Protein AF-0000000075735115 (afdb_homodimer)

Organism: Rhodopseudomonas palustris (strain ATCC BAA-98 / CGA009) (NCBI:txid258594)

Structure (mmCIF, N/CA/C/O backbone):
data_AF-0000000075735115-model_v1
#
loop_
_entity.id
_entity.type
_entity.pdbx_description
1 polymer 'Helix-turn-helix transcriptional regulator'
#
loop_
_atom_site.group_PDB
_atom_site.id
_atom_site.type_symbol
_atom_site.label_atom_id
_atom_site.label_alt_id
_atom_site.label_comp_id
_atom_site.label_asym_id
_atom_site.label_entity_id
_atom_site.label_seq_id
_atom_site.pdbx_PDB_ins_code
_atom_site.Cartn_x
_atom_site.Cartn_y
_atom_site.Cartn_z
_atom_site.occupancy
_atom_site.B_iso_or_equiv
_atom_site.auth_seq_id
_atom_site.auth_comp_id
_atom_site.auth_asym_id
_atom_site.auth_atom_id
_atom_site.pdbx_PDB_model_num
ATOM 1 N N . MET A 1 1 ? -5.562 -13.352 13.32 1 64.12 1 MET A N 1
ATOM 2 C CA . MET A 1 1 ? -5.227 -12.805 12.008 1 64.12 1 MET A CA 1
ATOM 3 C C . MET A 1 1 ? -6.223 -13.273 10.953 1 64.12 1 MET A C 1
ATOM 5 O O . MET A 1 1 ? -6.621 -14.438 10.945 1 64.12 1 MET A O 1
ATOM 9 N N . SER A 1 2 ? -7.02 -12.398 10.273 1 85.38 2 SER A N 1
ATOM 10 C CA . SER A 1 2 ? -8.086 -12.828 9.383 1 85.38 2 SER A CA 1
ATOM 11 C C . SER A 1 2 ? -7.531 -13.539 8.156 1 85.38 2 SER A C 1
ATOM 13 O O . SER A 1 2 ? -6.418 -13.25 7.711 1 85.38 2 SER A O 1
ATOM 15 N N . SER A 1 3 ? -8.055 -14.703 7.848 1 94.69 3 SER A N 1
ATOM 16 C CA . SER A 1 3 ? -7.688 -15.461 6.656 1 94.69 3 SER A CA 1
ATOM 17 C C . SER A 1 3 ? -7.973 -14.664 5.387 1 94.69 3 SER A C 1
ATOM 19 O O . SER A 1 3 ? -8.656 -13.633 5.43 1 94.69 3 SER A O 1
ATOM 21 N N . ARG A 1 4 ? -7.371 -15.109 4.324 1 96.06 4 ARG A N 1
ATOM 22 C CA . ARG A 1 4 ? -7.59 -14.469 3.033 1 96.06 4 ARG A CA 1
ATOM 23 C C . ARG A 1 4 ? -9.07 -14.469 2.662 1 96.06 4 ARG A C 1
ATOM 25 O O . ARG A 1 4 ? -9.602 -13.461 2.201 1 96.06 4 ARG A O 1
ATOM 32 N N . GLY A 1 5 ? -9.656 -15.68 2.836 1 97.25 5 GLY A N 1
ATOM 33 C CA . GLY A 1 5 ? -11.078 -15.789 2.562 1 97.25 5 GLY A CA 1
ATOM 34 C C . GLY A 1 5 ? -11.922 -14.836 3.385 1 97.25 5 GLY A C 1
ATOM 35 O O . GLY A 1 5 ? -12.859 -14.219 2.869 1 97.25 5 GLY A O 1
ATOM 36 N N . ALA A 1 6 ? -11.609 -14.727 4.633 1 96.5 6 ALA A N 1
ATOM 37 C CA . ALA A 1 6 ? -12.328 -13.812 5.516 1 96.5 6 ALA A CA 1
ATOM 38 C C . ALA A 1 6 ? -12.164 -12.367 5.051 1 96.5 6 ALA A C 1
ATOM 40 O O . ALA A 1 6 ? -13.117 -11.586 5.102 1 96.5 6 ALA A O 1
ATOM 41 N N . ARG A 1 7 ? -10.969 -12.023 4.602 1 97.31 7 ARG A N 1
ATOM 42 C CA . A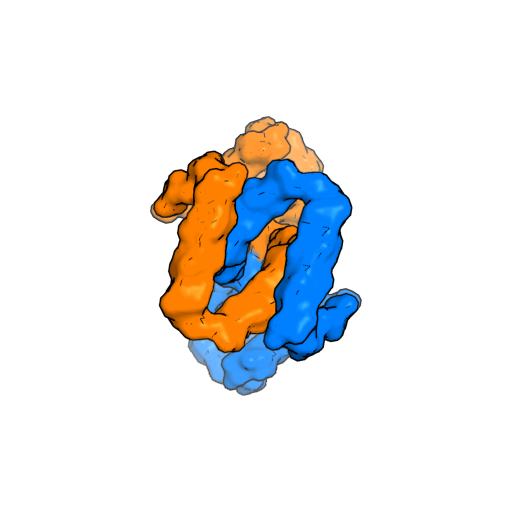RG A 1 7 ? -10.719 -10.672 4.121 1 97.31 7 ARG A CA 1
ATOM 43 C C . ARG A 1 7 ? -11.484 -10.391 2.834 1 97.31 7 ARG A C 1
ATOM 45 O O . ARG A 1 7 ? -11.922 -9.266 2.596 1 97.31 7 ARG A O 1
ATOM 52 N N . MET A 1 8 ? -11.633 -11.43 2.014 1 96.94 8 MET A N 1
ATOM 53 C CA . MET A 1 8 ? -12.43 -11.289 0.802 1 96.94 8 MET A CA 1
ATOM 54 C C . MET A 1 8 ? -13.875 -10.93 1.141 1 96.94 8 MET A C 1
ATOM 56 O O . MET A 1 8 ? -14.445 -10.016 0.543 1 96.94 8 MET A O 1
ATOM 60 N N . VAL A 1 9 ? -14.375 -11.688 2.1 1 95.94 9 VAL A N 1
ATOM 61 C CA . VAL A 1 9 ? -15.758 -11.461 2.514 1 95.94 9 VAL A CA 1
ATOM 62 C C . VAL A 1 9 ? -15.906 -10.055 3.094 1 95.94 9 VAL A C 1
ATOM 64 O O . VAL A 1 9 ? -16.875 -9.352 2.791 1 95.94 9 VAL A O 1
ATOM 67 N N . GLU A 1 10 ? -14.977 -9.688 3.875 1 96.38 10 GLU A N 1
ATOM 68 C CA . GLU A 1 10 ? -14.961 -8.344 4.445 1 96.38 10 GLU A CA 1
ATOM 69 C C . GLU A 1 10 ? -14.945 -7.281 3.348 1 96.38 10 GLU A C 1
ATOM 71 O O . GLU A 1 10 ? -15.703 -6.312 3.404 1 96.38 10 GLU A O 1
ATOM 76 N N . ALA A 1 11 ? -14.094 -7.414 2.395 1 96.62 11 ALA A N 1
ATOM 77 C CA . ALA A 1 11 ? -13.977 -6.477 1.28 1 96.62 11 ALA A CA 1
ATOM 78 C C . ALA A 1 11 ? -15.289 -6.383 0.505 1 96.62 11 ALA A C 1
ATOM 80 O O . ALA A 1 11 ? -15.727 -5.289 0.139 1 96.62 11 ALA A O 1
ATOM 81 N N . MET A 1 12 ? -15.867 -7.566 0.252 1 96.69 12 MET A N 1
ATOM 82 C CA . MET A 1 12 ? -17.141 -7.605 -0.471 1 96.69 12 MET A CA 1
ATOM 83 C C . MET A 1 12 ? -18.203 -6.805 0.263 1 96.69 12 MET A C 1
ATOM 85 O O . MET A 1 12 ? -18.953 -6.039 -0.355 1 96.69 12 MET A O 1
ATOM 89 N N . GLN A 1 13 ? -18.234 -6.973 1.533 1 95.75 13 GLN A N 1
ATOM 90 C CA . GLN A 1 13 ? -19.203 -6.262 2.359 1 95.75 13 GLN A CA 1
ATOM 91 C C . GLN A 1 13 ? -18.938 -4.758 2.328 1 95.75 13 GLN A C 1
ATOM 93 O O . GLN A 1 13 ? -19.875 -3.969 2.146 1 95.75 13 GLN A O 1
ATOM 98 N N . LEU A 1 14 ? -17.75 -4.379 2.459 1 94.38 14 LEU A N 1
ATOM 99 C CA . LEU A 1 14 ? -17.359 -2.973 2.529 1 94.38 14 LEU A CA 1
ATOM 100 C C . LEU A 1 14 ? -17.625 -2.27 1.203 1 94.38 14 LEU A C 1
ATOM 102 O O . LEU A 1 14 ? -17.969 -1.087 1.183 1 94.38 14 LEU A O 1
ATOM 106 N N . ARG A 1 15 ? -17.484 -2.971 0.128 1 94.12 15 ARG A N 1
ATOM 107 C CA . ARG A 1 15 ? -17.594 -2.369 -1.195 1 94.12 15 ARG A CA 1
ATOM 108 C C . ARG A 1 15 ? -19 -2.572 -1.763 1 94.12 15 ARG A C 1
ATOM 110 O O . ARG A 1 15 ? -19.266 -2.23 -2.918 1 94.12 15 ARG A O 1
ATOM 117 N N . GLY A 1 16 ? -19.844 -3.236 -1.054 1 93.25 16 GLY A N 1
ATOM 118 C CA . GLY A 1 16 ? -21.25 -3.375 -1.428 1 93.25 16 GLY A CA 1
ATOM 119 C C . GLY A 1 16 ? -21.484 -4.48 -2.438 1 93.25 16 GLY A C 1
ATOM 120 O O . GLY A 1 16 ? -22.5 -4.469 -3.15 1 93.25 16 GLY A O 1
ATOM 121 N N . MET A 1 17 ? -20.656 -5.297 -2.695 1 93.38 17 MET A N 1
ATOM 122 C CA . MET A 1 17 ? -20.797 -6.473 -3.551 1 93.38 17 MET A CA 1
ATOM 123 C C . MET A 1 17 ? -20.953 -7.738 -2.715 1 93.38 17 MET A C 1
ATOM 125 O O . MET A 1 17 ? -20.094 -8.617 -2.75 1 93.38 17 MET A O 1
ATOM 129 N N . THR A 1 18 ? -22.078 -7.855 -2.125 1 91.75 18 THR A N 1
ATOM 130 C CA . THR A 1 18 ? -22.25 -8.891 -1.114 1 91.75 18 THR A CA 1
ATOM 131 C C . THR A 1 18 ? -22.672 -10.211 -1.761 1 91.75 18 THR A C 1
ATOM 133 O O . THR A 1 18 ? -22.438 -11.281 -1.199 1 91.75 18 THR A O 1
ATOM 136 N N . LYS A 1 19 ? -23.219 -10.094 -3.01 1 95.06 19 LYS A N 1
ATOM 137 C CA . LYS A 1 19 ? -23.688 -11.305 -3.674 1 95.06 19 LYS A CA 1
ATOM 138 C C . LYS A 1 19 ? -22.547 -11.992 -4.43 1 95.06 19 LYS A C 1
ATOM 140 O O . LYS A 1 19 ? -21.859 -11.352 -5.234 1 95.06 19 LYS A O 1
ATOM 145 N N . GLN A 1 20 ? -22.453 -13.234 -4.184 1 95.31 20 GLN A N 1
ATOM 146 C CA . GLN A 1 20 ? -21.391 -14.016 -4.809 1 95.31 20 GLN A CA 1
ATOM 147 C C . GLN A 1 20 ? -21.531 -14.008 -6.328 1 95.31 20 GLN A C 1
ATOM 149 O O . GLN A 1 20 ? -20.531 -13.945 -7.043 1 95.31 20 GLN A O 1
ATOM 154 N N . HIS A 1 21 ? -22.734 -14.211 -6.723 1 95.94 21 HIS A N 1
ATOM 155 C CA . HIS A 1 21 ? -22.969 -14.266 -8.164 1 95.94 21 HIS A CA 1
ATOM 156 C C . HIS A 1 21 ? -22.547 -12.969 -8.844 1 95.94 21 HIS A C 1
ATOM 158 O O . HIS A 1 21 ? -22.062 -12.984 -9.977 1 95.94 21 HIS A O 1
ATOM 164 N N . ALA A 1 22 ? -22.734 -11.867 -8.188 1 96.5 22 ALA A N 1
ATOM 165 C CA . ALA A 1 22 ? -22.312 -10.578 -8.727 1 96.5 22 ALA A CA 1
ATOM 166 C C . ALA A 1 22 ? -20.797 -10.516 -8.898 1 96.5 22 ALA A C 1
ATOM 168 O O . ALA A 1 22 ? -20.297 -10.07 -9.93 1 96.5 22 ALA A O 1
ATOM 169 N N . LEU A 1 23 ? -20.109 -10.969 -7.879 1 97.19 23 LEU A N 1
ATOM 170 C CA . LEU A 1 23 ? -18.656 -11 -7.945 1 97.19 23 LEU A CA 1
ATOM 171 C C . LEU A 1 23 ? -18.188 -11.961 -9.023 1 97.19 23 LEU A C 1
ATOM 173 O O . LEU A 1 23 ? -17.266 -11.648 -9.781 1 97.19 23 LEU A O 1
ATOM 177 N N . ALA A 1 24 ? -18.75 -13.086 -9.086 1 98 24 ALA A N 1
ATOM 178 C CA . ALA A 1 24 ? -18.406 -14.086 -10.094 1 98 24 ALA A CA 1
ATOM 179 C C . ALA A 1 24 ? -18.547 -13.516 -11.5 1 98 24 ALA A C 1
ATOM 181 O O . ALA A 1 24 ? -17.672 -13.703 -12.344 1 98 24 ALA A O 1
ATOM 182 N N . PHE A 1 25 ? -19.609 -12.891 -11.68 1 97.38 25 PHE A N 1
ATOM 183 C CA . PHE A 1 25 ? -19.875 -12.266 -12.969 1 97.38 25 PHE A CA 1
ATOM 184 C C . PHE A 1 25 ? -18.797 -11.219 -13.289 1 97.38 25 PHE A C 1
ATOM 186 O O . PHE A 1 25 ? -18.25 -11.219 -14.391 1 97.38 25 PHE A O 1
ATOM 193 N N . ALA A 1 26 ? -18.516 -10.367 -12.367 1 96.5 26 ALA A N 1
ATOM 194 C CA . ALA A 1 26 ? -17.516 -9.312 -12.547 1 96.5 26 ALA A CA 1
ATOM 195 C C . ALA A 1 26 ? -16.141 -9.914 -12.836 1 96.5 26 ALA A C 1
ATOM 197 O O . ALA A 1 26 ? -15.367 -9.344 -13.609 1 96.5 26 ALA A O 1
ATOM 198 N N . MET A 1 27 ? -15.867 -11.023 -12.242 1 96.69 27 MET A N 1
ATOM 199 C CA . MET A 1 27 ? -14.578 -11.703 -12.359 1 96.69 27 MET A CA 1
ATOM 200 C C . MET A 1 27 ? -14.523 -12.555 -13.625 1 96.69 27 MET A C 1
ATOM 202 O O . MET A 1 27 ? -13.453 -12.977 -14.047 1 96.69 27 MET A O 1
ATOM 206 N N . GLY A 1 28 ? -15.648 -12.867 -14.188 1 97.88 28 GLY A N 1
ATOM 207 C CA . GLY A 1 28 ? -15.703 -13.766 -15.336 1 97.88 28 GLY A CA 1
ATOM 208 C C . GLY A 1 28 ? -15.422 -15.211 -14.977 1 97.88 28 GLY A C 1
ATOM 209 O O . GLY A 1 28 ? -14.742 -15.922 -15.719 1 97.88 28 GLY A O 1
ATOM 210 N N . VAL A 1 29 ? -15.797 -15.617 -13.836 1 97.62 29 VAL A N 1
ATOM 211 C CA . VAL A 1 29 ? -15.57 -16.984 -13.375 1 97.62 29 VAL A CA 1
ATOM 212 C C . VAL A 1 29 ? -16.875 -17.578 -12.867 1 97.62 29 VAL A C 1
ATOM 214 O O . VAL A 1 29 ? -17.891 -16.891 -12.773 1 97.62 29 VAL A O 1
ATOM 217 N N . ASN A 1 30 ? -16.828 -18.891 -12.547 1 97.19 30 ASN A N 1
ATOM 218 C CA . ASN A 1 30 ? -17.969 -19.562 -11.938 1 97.19 30 ASN A CA 1
ATOM 219 C C . ASN A 1 30 ? -18.078 -19.266 -10.445 1 97.19 30 ASN A C 1
ATOM 221 O O . ASN A 1 30 ? -17.062 -19.078 -9.773 1 97.19 30 ASN A O 1
ATOM 225 N N . GLU A 1 31 ? -19.344 -19.281 -9.969 1 96.88 31 GLU A N 1
ATOM 226 C CA . GLU A 1 31 ? -19.578 -19.031 -8.547 1 96.88 31 GLU A CA 1
ATOM 227 C C . GLU A 1 31 ? -18.797 -20.016 -7.68 1 96.88 31 GLU A C 1
ATOM 229 O O . GLU A 1 31 ? -18.359 -19.672 -6.578 1 96.88 31 GLU A O 1
ATOM 234 N N . SER A 1 32 ? -18.609 -21.125 -8.164 1 97.38 32 SER A N 1
ATOM 235 C CA . SER A 1 32 ? -17.859 -22.141 -7.418 1 97.38 32 SER A CA 1
ATOM 236 C C . SER A 1 32 ? -16.422 -21.688 -7.168 1 97.38 32 SER A C 1
ATOM 238 O O . SER A 1 32 ? -15.828 -22.047 -6.152 1 97.38 32 SER A O 1
ATOM 240 N N . THR A 1 33 ? -15.875 -20.984 -8.125 1 97.56 33 THR A N 1
ATOM 241 C CA . THR A 1 33 ? -14.531 -20.438 -7.988 1 97.56 33 THR A CA 1
ATOM 242 C C . THR A 1 33 ? -14.477 -19.438 -6.844 1 97.56 33 THR A C 1
ATOM 244 O O . THR A 1 33 ? -13.547 -19.453 -6.031 1 97.56 33 THR A O 1
ATOM 247 N N . VAL A 1 34 ? -15.5 -18.609 -6.777 1 97.31 34 VAL A N 1
ATOM 248 C CA . VAL A 1 34 ? -15.594 -17.609 -5.719 1 97.31 34 VAL A CA 1
ATOM 249 C C . VAL A 1 34 ? -15.734 -18.312 -4.367 1 97.31 34 VAL A C 1
ATOM 251 O O . VAL A 1 34 ? -15.117 -17.891 -3.385 1 97.31 34 VAL A O 1
ATOM 254 N N . THR A 1 35 ? -16.562 -19.297 -4.344 1 97.38 35 THR A N 1
ATOM 255 C CA . THR A 1 35 ? -16.734 -20.078 -3.125 1 97.38 35 THR A CA 1
ATOM 256 C C . THR A 1 35 ? -15.398 -20.656 -2.656 1 97.38 35 THR A C 1
ATOM 258 O O . THR A 1 35 ? -15.086 -20.625 -1.464 1 97.38 35 THR A O 1
ATOM 261 N N . ARG A 1 36 ? -14.625 -21.156 -3.59 1 97.5 36 ARG A N 1
ATOM 262 C CA . ARG A 1 36 ? -13.312 -21.703 -3.281 1 97.5 36 ARG A CA 1
ATOM 263 C C . ARG A 1 36 ? -12.398 -20.641 -2.666 1 97.5 36 ARG A C 1
ATOM 265 O O . ARG A 1 36 ? -11.695 -20.922 -1.688 1 97.5 36 ARG A O 1
ATOM 272 N N . TRP A 1 37 ? -12.422 -19.516 -3.215 1 97.19 37 TRP A N 1
ATOM 273 C CA . TRP A 1 37 ? -11.586 -18.438 -2.711 1 97.19 37 TRP A CA 1
ATOM 274 C C . TRP A 1 37 ? -12.016 -18.031 -1.303 1 97.19 37 TRP A C 1
ATOM 276 O O . TRP A 1 37 ? -11.172 -17.812 -0.432 1 97.19 37 TRP A O 1
ATOM 286 N N . LYS A 1 38 ? -13.305 -17.984 -1.084 1 96.31 38 LYS A N 1
ATOM 287 C CA . LYS A 1 38 ? -13.844 -17.625 0.225 1 96.31 38 LYS A CA 1
ATOM 288 C C . LYS A 1 38 ? -13.438 -18.641 1.288 1 96.31 38 LYS A C 1
ATOM 290 O O . LYS A 1 38 ? 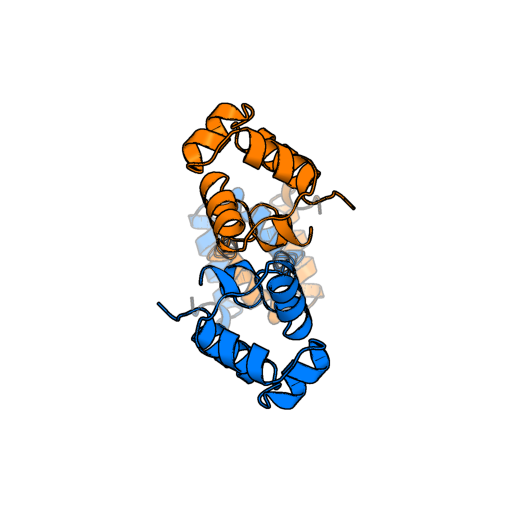-13.281 -18.297 2.461 1 96.31 38 LYS A O 1
ATOM 295 N N . ASN A 1 39 ? -13.211 -19.828 0.802 1 96.62 39 ASN A N 1
ATOM 296 C CA . ASN A 1 39 ? -12.812 -20.906 1.702 1 96.62 39 ASN A CA 1
ATOM 297 C C . ASN A 1 39 ? -11.297 -21.109 1.699 1 96.62 39 ASN A C 1
ATOM 299 O O . ASN A 1 39 ? -10.82 -22.219 1.937 1 96.62 39 ASN A O 1
ATOM 303 N N . ASN A 1 40 ? -10.602 -20.188 1.333 1 96.56 40 ASN A N 1
ATOM 304 C CA . ASN A 1 40 ? -9.141 -20.141 1.381 1 96.56 40 ASN A CA 1
ATOM 305 C C . ASN A 1 40 ? -8.516 -21.094 0.369 1 96.56 40 ASN A C 1
ATOM 307 O O . ASN A 1 40 ? -7.375 -21.531 0.542 1 96.56 40 ASN A O 1
ATOM 311 N N . GLY A 1 41 ? -9.242 -21.406 -0.642 1 96.12 41 GLY A N 1
ATOM 312 C CA . GLY A 1 41 ? -8.672 -22.172 -1.737 1 96.12 41 GLY A CA 1
ATOM 313 C C . GLY A 1 41 ? -7.637 -21.406 -2.535 1 96.12 41 GLY A C 1
ATOM 314 O O . GLY A 1 41 ? -7.492 -20.188 -2.355 1 96.12 41 GLY A O 1
ATOM 315 N N . PRO A 1 42 ? -6.945 -22.156 -3.348 1 95.69 42 PRO A N 1
ATOM 316 C CA . PRO A 1 42 ? -5.891 -21.516 -4.137 1 95.69 42 PRO A CA 1
ATOM 317 C C . PRO A 1 42 ? -6.426 -20.453 -5.09 1 95.69 42 PRO A C 1
ATOM 319 O O . PRO A 1 42 ? -7.512 -20.609 -5.656 1 95.69 42 PRO A O 1
ATOM 322 N N . ILE A 1 43 ? -5.742 -19.391 -5.23 1 96.88 43 ILE A N 1
ATOM 323 C CA . ILE A 1 43 ? -6.051 -18.328 -6.176 1 96.88 43 ILE A CA 1
ATOM 324 C C . ILE A 1 43 ? -4.805 -17.969 -6.984 1 96.88 43 ILE A C 1
ATOM 326 O O . ILE A 1 43 ? -3.695 -17.953 -6.449 1 96.88 43 ILE A O 1
ATOM 330 N N . SER A 1 44 ? -4.984 -17.75 -8.234 1 96.81 44 SER A N 1
ATOM 331 C CA . SER A 1 44 ? -3.871 -17.359 -9.086 1 96.81 44 SER A CA 1
ATOM 332 C C . SER A 1 44 ? -3.555 -15.867 -8.914 1 96.81 44 SER A C 1
ATOM 334 O O . SER A 1 44 ? -4.391 -15.102 -8.438 1 96.81 44 SER A O 1
ATOM 336 N N . VAL A 1 45 ? -2.352 -15.484 -9.352 1 97.38 45 VAL A N 1
ATOM 337 C CA . VAL A 1 45 ? -1.938 -14.086 -9.289 1 97.38 45 VAL A CA 1
ATOM 338 C C . VAL A 1 45 ? -2.879 -13.234 -10.141 1 97.38 45 VAL A C 1
ATOM 340 O O . VAL A 1 45 ? -3.338 -12.18 -9.703 1 97.38 45 VAL A O 1
ATOM 343 N N . ASP A 1 46 ? -3.211 -13.719 -11.266 1 96.69 46 ASP A N 1
ATOM 344 C CA . ASP A 1 46 ? -4.09 -12.977 -12.164 1 96.69 46 ASP A CA 1
ATOM 345 C C . ASP A 1 46 ? -5.457 -12.742 -11.523 1 96.69 46 ASP A C 1
ATOM 347 O O . ASP A 1 46 ? -5.992 -11.633 -11.594 1 96.69 46 ASP A O 1
ATOM 351 N N . HIS A 1 47 ? -5.973 -13.742 -10.969 1 97.62 47 HIS A N 1
ATOM 352 C CA . HIS A 1 47 ? -7.281 -13.625 -10.336 1 97.62 47 HIS A CA 1
ATOM 353 C C . HIS A 1 47 ? -7.223 -12.711 -9.117 1 97.62 47 HIS A C 1
ATOM 355 O O . HIS A 1 47 ? -8.156 -11.945 -8.859 1 97.62 47 HIS A O 1
ATOM 361 N N . ALA A 1 48 ? -6.129 -12.836 -8.375 1 97.94 48 ALA A N 1
ATOM 362 C CA . ALA A 1 48 ? -5.977 -11.969 -7.207 1 97.94 48 ALA A CA 1
ATOM 363 C C . ALA A 1 48 ? -5.934 -10.5 -7.613 1 97.94 48 ALA A C 1
ATOM 365 O O . ALA A 1 48 ? -6.602 -9.664 -7.004 1 97.94 48 ALA A O 1
ATOM 366 N N . VAL A 1 49 ? -5.184 -10.219 -8.594 1 97.38 49 VAL A N 1
ATOM 367 C CA . VAL A 1 49 ? -5.047 -8.859 -9.094 1 97.38 49 VAL A CA 1
ATOM 368 C C . VAL A 1 49 ? -6.398 -8.352 -9.586 1 97.38 49 VAL A C 1
ATOM 370 O O . VAL A 1 49 ? -6.797 -7.227 -9.273 1 97.38 49 VAL A O 1
ATOM 373 N N . LEU A 1 50 ? -7.059 -9.156 -10.336 1 97.5 50 LEU A N 1
ATOM 374 C CA . LEU A 1 50 ? -8.367 -8.789 -10.867 1 97.5 50 LEU A CA 1
ATOM 375 C C . LEU A 1 50 ? -9.367 -8.562 -9.734 1 97.5 50 LEU A C 1
ATOM 377 O O . LEU A 1 50 ? -10.133 -7.598 -9.758 1 97.5 50 LEU A O 1
ATOM 381 N N . LEU A 1 51 ? -9.367 -9.516 -8.836 1 97.56 51 LEU A N 1
ATOM 382 C CA . LEU A 1 51 ? -10.258 -9.406 -7.684 1 97.56 51 LEU A CA 1
ATOM 383 C C . LEU A 1 51 ? -10.039 -8.086 -6.949 1 97.56 51 LEU A C 1
ATOM 385 O O . LEU A 1 51 ? -11 -7.387 -6.633 1 97.56 51 LEU A O 1
ATOM 389 N N . CYS A 1 52 ? -8.812 -7.762 -6.676 1 97.38 52 CYS A N 1
ATOM 390 C CA . CYS A 1 52 ? -8.477 -6.539 -5.953 1 97.38 52 CYS A CA 1
ATOM 391 C C . CYS A 1 52 ? -8.852 -5.305 -6.762 1 97.38 52 CYS A C 1
ATOM 393 O O . CYS A 1 52 ? -9.203 -4.27 -6.195 1 97.38 52 CYS A O 1
ATOM 395 N N . SER A 1 53 ? -8.781 -5.434 -8.016 1 96.69 53 SER A N 1
ATOM 396 C CA . SER A 1 53 ? -9.203 -4.344 -8.891 1 96.69 53 SER A CA 1
ATOM 397 C C . SER A 1 53 ? -10.719 -4.148 -8.836 1 96.69 53 SER A C 1
ATOM 399 O O . SER A 1 53 ? -11.203 -3.02 -8.727 1 96.69 53 SER A O 1
ATOM 401 N N . VAL A 1 54 ? -11.445 -5.242 -8.922 1 96.56 54 VAL A N 1
ATOM 402 C CA . VAL A 1 54 ? -12.906 -5.223 -8.938 1 96.56 54 VAL A CA 1
ATOM 403 C C . VAL A 1 54 ? -13.422 -4.676 -7.609 1 96.56 54 VAL A C 1
ATOM 405 O O . VAL A 1 54 ? -14.367 -3.881 -7.582 1 96.56 54 VAL A O 1
ATOM 408 N N . LEU A 1 55 ? -12.797 -5.113 -6.52 1 96.5 55 LEU A N 1
ATOM 409 C CA . LEU A 1 55 ? -13.25 -4.715 -5.191 1 96.5 55 LEU A CA 1
ATOM 410 C C . LEU A 1 55 ? -12.523 -3.453 -4.73 1 96.5 55 LEU A C 1
ATOM 412 O O . LEU A 1 55 ? -12.836 -2.91 -3.666 1 96.5 55 LEU A O 1
ATOM 416 N N . ASP A 1 56 ? -11.555 -2.982 -5.457 1 95.56 56 ASP A N 1
ATOM 417 C CA . ASP A 1 56 ? -10.75 -1.802 -5.141 1 95.56 56 ASP A CA 1
ATOM 418 C C . ASP A 1 56 ? -10.094 -1.935 -3.77 1 95.56 56 ASP A C 1
ATOM 420 O O . ASP A 1 56 ? -10.25 -1.062 -2.914 1 95.56 56 ASP A O 1
ATOM 424 N N . ILE A 1 57 ? -9.367 -2.918 -3.568 1 95.56 57 ILE A N 1
ATOM 425 C CA . ILE A 1 57 ? -8.648 -3.166 -2.32 1 95.56 57 ILE A CA 1
ATOM 426 C C . ILE A 1 57 ? -7.172 -3.418 -2.613 1 95.56 57 ILE A C 1
ATOM 428 O O . ILE A 1 57 ? -6.797 -3.695 -3.754 1 95.56 57 ILE A O 1
ATOM 432 N N . SER A 1 58 ? -6.414 -3.252 -1.58 1 95.62 58 SER A N 1
ATOM 433 C CA . SER A 1 58 ? -4.973 -3.438 -1.689 1 95.62 58 SER A CA 1
ATOM 434 C C . SER A 1 58 ? -4.605 -4.918 -1.715 1 95.62 58 SER A C 1
ATOM 436 O O . SER A 1 58 ? -5.156 -5.711 -0.951 1 95.62 58 SER A O 1
ATOM 438 N N . LEU A 1 59 ? -3.684 -5.297 -2.545 1 97.38 59 LEU A N 1
ATOM 439 C CA . LEU A 1 59 ? -3.182 -6.664 -2.619 1 97.38 59 LEU A CA 1
ATOM 440 C C . LEU A 1 59 ? -2.451 -7.043 -1.335 1 97.38 59 LEU A C 1
ATOM 442 O O . LEU A 1 59 ? -2.553 -8.18 -0.872 1 97.38 59 LEU A O 1
ATOM 446 N N . ASP A 1 60 ? -1.728 -6.105 -0.801 1 96.19 60 ASP A N 1
ATOM 447 C CA . ASP A 1 60 ? -1.01 -6.359 0.445 1 96.19 60 ASP A CA 1
ATOM 448 C C . ASP A 1 60 ? -1.972 -6.754 1.562 1 96.19 60 ASP A C 1
ATOM 450 O O . ASP A 1 60 ? -1.758 -7.758 2.248 1 96.19 60 ASP A O 1
ATOM 454 N N . TRP A 1 61 ? -2.979 -5.969 1.677 1 95.19 61 TRP A N 1
ATOM 455 C CA . TRP A 1 61 ? -3.98 -6.254 2.697 1 95.19 61 TRP A CA 1
ATOM 456 C C . TRP A 1 61 ? -4.676 -7.582 2.42 1 95.19 61 TRP A C 1
ATOM 458 O O . TRP A 1 61 ? -4.793 -8.43 3.311 1 95.19 61 TRP A O 1
ATOM 468 N N . PHE A 1 62 ? -5.035 -7.805 1.154 1 97.25 62 PHE A N 1
ATOM 469 C CA . PHE A 1 62 ? -5.828 -8.977 0.791 1 97.25 62 PHE A CA 1
ATOM 470 C C . PHE A 1 62 ? -5.02 -10.25 0.977 1 97.25 62 PHE A C 1
ATOM 472 O O . PHE A 1 62 ? -5.488 -11.203 1.611 1 97.25 62 PHE A O 1
ATOM 479 N N . LEU A 1 63 ? -3.762 -10.258 0.592 1 97.19 63 LEU A N 1
ATOM 480 C CA . LEU A 1 63 ? -2.996 -11.492 0.516 1 97.19 63 LEU A CA 1
ATOM 481 C C . LEU A 1 63 ? -2.217 -11.734 1.806 1 97.19 63 LEU A C 1
ATOM 483 O O . LEU A 1 63 ? -1.974 -12.883 2.186 1 97.19 63 LEU A O 1
ATOM 487 N N . THR A 1 64 ? -1.81 -10.664 2.422 1 94.62 64 THR A N 1
ATOM 488 C CA . THR A 1 64 ? -0.923 -10.844 3.564 1 94.62 64 THR A CA 1
ATOM 489 C C . THR A 1 64 ? -1.605 -10.398 4.855 1 94.62 64 THR A C 1
ATOM 491 O O . THR A 1 64 ? -1.16 -10.742 5.949 1 94.62 64 THR A O 1
ATOM 494 N N . GLY A 1 65 ? -2.629 -9.617 4.719 1 92.81 65 GLY A N 1
ATOM 495 C CA . GLY A 1 65 ? -3.283 -9.07 5.898 1 92.81 65 GLY A CA 1
ATOM 496 C C . GLY A 1 65 ? -2.582 -7.852 6.461 1 92.81 65 GLY A C 1
ATOM 497 O O . GLY A 1 65 ? -3.02 -7.281 7.461 1 92.81 65 GLY A O 1
ATOM 498 N N . ARG A 1 66 ? -1.588 -7.48 5.715 1 86.44 66 ARG A N 1
ATOM 499 C CA . ARG A 1 66 ? -0.831 -6.312 6.16 1 86.44 66 ARG A CA 1
ATOM 500 C C . ARG A 1 66 ? -1.247 -5.062 5.391 1 86.44 66 ARG A C 1
ATOM 502 O O . ARG A 1 66 ? -1.645 -5.148 4.227 1 86.44 66 ARG A O 1
ATOM 509 N N . GLY A 1 67 ? -1.139 -3.936 6.176 1 86.62 67 GLY A N 1
ATOM 510 C CA . GLY A 1 67 ? -1.485 -2.682 5.523 1 86.62 67 GLY A CA 1
ATOM 511 C C . GLY A 1 67 ? -2.967 -2.361 5.598 1 86.62 67 GLY A C 1
ATOM 512 O O . GLY A 1 67 ? -3.723 -3.047 6.289 1 86.62 67 GLY A O 1
ATOM 513 N N . ARG A 1 68 ? -3.309 -1.308 4.875 1 88.62 68 ARG A N 1
ATOM 514 C CA . ARG A 1 68 ? -4.695 -0.855 4.836 1 88.62 68 ARG A CA 1
ATOM 515 C C . ARG A 1 68 ? -5.43 -1.442 3.635 1 88.62 68 ARG A C 1
ATOM 517 O O . ARG A 1 68 ? -4.809 -1.768 2.621 1 88.62 68 ARG A O 1
ATOM 524 N N . ILE A 1 69 ? -6.711 -1.583 3.777 1 91.62 69 ILE A N 1
ATOM 525 C CA . ILE A 1 69 ? -7.555 -2.117 2.713 1 91.62 69 ILE A CA 1
ATOM 526 C C . ILE A 1 69 ? -7.426 -1.246 1.465 1 91.62 69 ILE A C 1
ATOM 528 O O . ILE A 1 69 ? -7.516 -1.744 0.341 1 91.62 69 ILE A O 1
ATOM 532 N N . ASP A 1 70 ? -7.199 0.046 1.682 1 89.62 70 ASP A N 1
ATOM 533 C CA . ASP A 1 70 ? -7.043 0.973 0.565 1 89.62 70 ASP A CA 1
ATOM 534 C C . ASP A 1 70 ? -5.574 1.323 0.341 1 89.62 70 ASP A C 1
ATOM 536 O O . ASP A 1 70 ? -5.258 2.4 -0.168 1 89.62 70 ASP A O 1
ATOM 540 N N . GLY A 1 71 ? -4.68 0.489 0.754 1 86.81 71 GLY A N 1
ATOM 541 C CA . GLY A 1 71 ? -3.25 0.749 0.711 1 86.81 71 GLY A CA 1
ATOM 542 C C . GLY A 1 71 ? -2.723 0.96 -0.696 1 86.81 71 GLY A C 1
ATOM 543 O O . GLY A 1 71 ? -1.645 1.526 -0.883 1 86.81 71 GLY A O 1
ATOM 544 N N . HIS A 1 72 ? -3.465 0.466 -1.6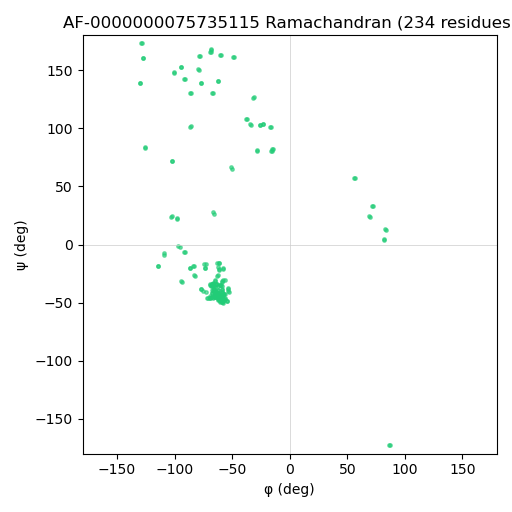3 1 86.75 72 HIS A N 1
ATOM 545 C CA . HIS A 1 72 ? -3.043 0.6 -3.02 1 86.75 72 HIS A CA 1
ATOM 546 C C . HIS A 1 72 ? -3.219 2.033 -3.514 1 86.75 72 HIS A C 1
ATOM 548 O O . HIS A 1 72 ? -2.664 2.408 -4.547 1 86.75 72 HIS A O 1
ATOM 554 N N . THR A 1 73 ? -4.074 2.752 -2.795 1 80.56 73 THR A N 1
ATOM 555 C CA . THR A 1 73 ? -4.324 4.141 -3.17 1 80.56 73 THR A CA 1
ATOM 556 C C . THR A 1 73 ? -3.283 5.062 -2.547 1 80.56 73 THR A C 1
ATOM 558 O O . THR A 1 73 ? -2.934 4.914 -1.374 1 80.56 73 THR A O 1
ATOM 561 N N . THR A 1 74 ? -2.348 5.461 -3.311 1 65.81 74 THR A N 1
ATOM 562 C CA . THR A 1 74 ? -1.37 6.426 -2.816 1 65.81 74 THR A CA 1
ATOM 563 C C . THR A 1 74 ? -2.064 7.621 -2.178 1 65.81 74 THR A C 1
ATOM 565 O O . THR A 1 74 ? -2.773 8.367 -2.855 1 65.81 74 THR A O 1
ATOM 568 N N . LEU A 1 75 ? -2.723 7.285 -1.111 1 58 75 LEU A N 1
ATOM 569 C CA . LEU A 1 75 ? -3.264 8.516 -0.54 1 58 75 LEU A CA 1
ATOM 570 C C . LEU A 1 75 ? -2.273 9.664 -0.683 1 58 75 LEU A C 1
ATOM 572 O O . LEU A 1 75 ? -1.08 9.5 -0.421 1 58 75 LEU A O 1
ATOM 576 N N . PRO A 1 76 ? -2.725 10.461 -1.58 1 51.34 76 PRO A N 1
ATOM 577 C CA . PRO A 1 76 ? -1.839 11.633 -1.534 1 51.34 76 PRO A CA 1
ATOM 578 C C . PRO A 1 76 ? -1.34 11.938 -0.124 1 51.34 76 PRO A C 1
ATOM 580 O O . PRO A 1 76 ? -2.037 11.664 0.855 1 51.34 76 PRO A O 1
ATOM 583 N N . ALA A 1 77 ? -0.092 11.555 0.072 1 48.97 77 ALA A N 1
ATOM 584 C CA . ALA A 1 77 ? 0.362 12.156 1.324 1 48.97 77 ALA A CA 1
ATOM 585 C C . ALA A 1 77 ? -0.575 13.273 1.766 1 48.97 77 ALA A C 1
ATOM 587 O O . ALA A 1 77 ? -0.925 14.148 0.969 1 48.97 77 ALA A O 1
ATOM 588 N N . ARG A 1 78 ? -1.729 12.844 2.453 1 48.38 78 ARG A N 1
ATOM 589 C CA . ARG A 1 78 ? -2.451 14.023 2.914 1 48.38 78 ARG A CA 1
ATOM 590 C C . ARG A 1 78 ? -1.57 15.266 2.84 1 48.38 78 ARG A C 1
ATOM 592 O O . ARG A 1 78 ? -0.526 15.336 3.494 1 48.38 78 ARG A O 1
ATOM 599 N N . ALA A 1 79 ? -1.459 15.797 1.703 1 47.41 79 ALA A N 1
ATOM 600 C CA . ALA A 1 79 ? -0.814 17.109 1.701 1 47.41 79 ALA A CA 1
ATOM 601 C C . ALA A 1 79 ? -1.04 17.828 3.025 1 47.41 79 ALA A C 1
ATOM 603 O O . ALA A 1 79 ? -2.168 17.891 3.521 1 47.41 79 ALA A O 1
ATOM 604 N N . GLU A 1 80 ? -0.302 17.547 4.062 1 50.53 80 GLU A N 1
ATOM 605 C CA . GLU A 1 80 ? -0.479 18.5 5.168 1 50.53 80 GLU A CA 1
ATOM 606 C C . GLU A 1 80 ? -1.165 19.781 4.695 1 50.53 80 GLU A C 1
ATOM 608 O O . GLU A 1 80 ? -0.829 20.312 3.641 1 50.53 80 GLU A O 1
ATOM 613 N N . PRO A 1 81 ? -2.418 19.938 4.926 1 52.09 81 PRO A N 1
ATOM 614 C CA . PRO A 1 81 ? -2.934 21.234 4.477 1 52.09 81 PRO A CA 1
ATOM 615 C C . PRO A 1 81 ? -1.842 22.297 4.371 1 52.09 81 PRO A C 1
ATOM 617 O O . PRO A 1 81 ? -0.96 22.359 5.23 1 52.09 81 PRO A O 1
ATOM 620 N N . ALA A 1 82 ? -1.431 22.578 3.225 1 60.94 82 ALA A N 1
ATOM 621 C CA . ALA A 1 82 ? -0.51 23.703 3.105 1 60.94 82 ALA A CA 1
ATOM 622 C C . ALA A 1 82 ? -0.703 24.688 4.25 1 60.94 82 ALA A C 1
ATOM 624 O O . ALA A 1 82 ? -1.835 25.047 4.59 1 60.94 82 ALA A O 1
ATOM 625 N N . ASP A 1 83 ? 0.128 24.688 5.203 1 76.25 83 ASP A N 1
ATOM 626 C CA . ASP A 1 83 ? 0.037 25.75 6.211 1 76.25 83 ASP A CA 1
ATOM 627 C C . ASP A 1 83 ? -0.482 27.047 5.602 1 76.25 83 ASP A C 1
ATOM 629 O O . ASP A 1 83 ? -0.167 27.375 4.453 1 76.25 83 ASP A O 1
ATOM 633 N N . SER A 1 84 ? -1.563 27.641 6.18 1 86 84 SER A N 1
ATOM 634 C CA . SER A 1 84 ? -1.888 29.016 5.781 1 86 84 SER A CA 1
ATOM 635 C C . SER A 1 84 ? -0.652 29.906 5.812 1 86 84 SER A C 1
ATOM 637 O O . SER A 1 84 ? 0.374 29.531 6.387 1 86 84 SER A O 1
ATOM 639 N N . ARG A 1 85 ? -0.748 30.922 5.18 1 89.81 85 ARG A N 1
ATOM 640 C CA . ARG A 1 85 ? 0.36 31.875 5.211 1 89.81 85 ARG A CA 1
ATOM 641 C C . ARG A 1 85 ? 0.74 32.219 6.641 1 89.81 85 ARG A C 1
ATOM 643 O O . ARG A 1 85 ? 1.924 32.344 6.965 1 89.81 85 ARG A O 1
ATOM 650 N N . LEU A 1 86 ? -0.323 32.375 7.41 1 91.19 86 LEU A N 1
ATOM 651 C CA . LEU A 1 86 ? -0.086 32.75 8.797 1 91.19 86 LEU A CA 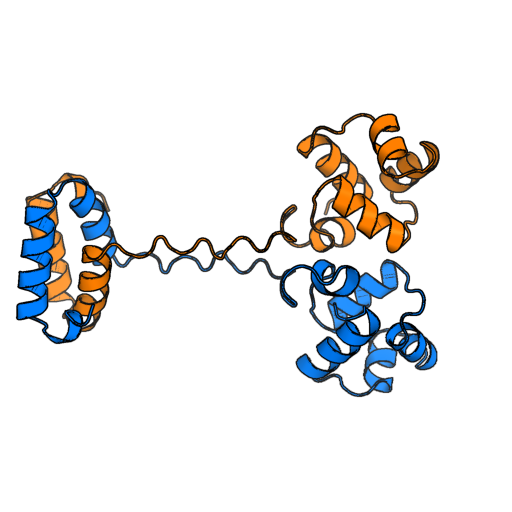1
ATOM 652 C C . LEU A 1 86 ? 0.615 31.641 9.562 1 91.19 86 LEU A C 1
ATOM 654 O O . LEU A 1 86 ? 1.615 31.891 10.242 1 91.19 86 LEU A O 1
ATOM 658 N N . VAL A 1 87 ? 0.2 30.484 9.445 1 90.12 87 VAL A N 1
ATOM 659 C CA . VAL A 1 87 ? 0.769 29.344 10.156 1 90.12 87 VAL A CA 1
ATOM 660 C C . VAL A 1 87 ? 2.188 29.078 9.656 1 90.12 87 VAL A C 1
ATOM 662 O O . VAL A 1 87 ? 3.086 28.781 10.453 1 90.12 87 VAL A O 1
ATOM 665 N N . SER A 1 88 ? 2.359 29.312 8.422 1 90.06 88 SER A N 1
ATOM 666 C CA . SER A 1 88 ? 3.695 29.156 7.855 1 90.06 88 SER A CA 1
ATOM 667 C C . SER A 1 88 ? 4.66 30.203 8.406 1 90.06 88 SER A C 1
ATOM 669 O O .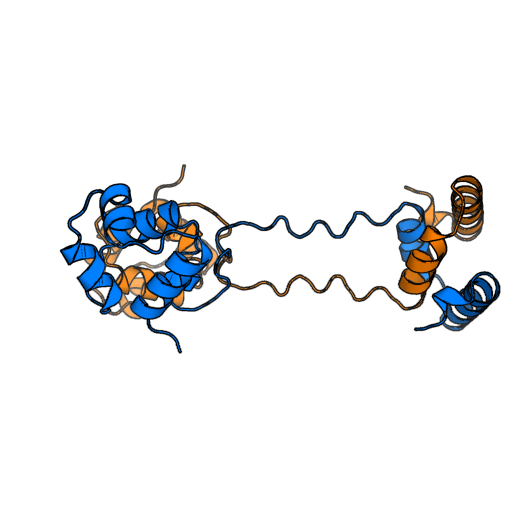 SER A 1 88 ? 5.805 29.875 8.734 1 90.06 88 SER A O 1
ATOM 671 N N . CYS A 1 89 ? 4.148 31.406 8.43 1 90.81 89 CYS A N 1
ATOM 672 C CA . CYS A 1 89 ? 4.934 32.5 8.977 1 90.81 89 CYS A CA 1
ATOM 673 C C . CYS A 1 89 ? 5.324 32.219 10.43 1 90.81 89 CYS A C 1
ATOM 675 O O . CYS A 1 89 ? 6.48 32.406 10.805 1 90.81 89 CYS A O 1
ATOM 677 N N . ILE A 1 90 ? 4.398 31.703 11.109 1 91.5 90 ILE A N 1
ATOM 678 C CA . ILE A 1 90 ? 4.633 31.438 12.523 1 91.5 90 ILE A CA 1
ATOM 679 C C . ILE A 1 90 ? 5.617 30.281 12.68 1 91.5 90 ILE A C 1
ATOM 681 O O . ILE A 1 90 ? 6.496 30.328 13.547 1 91.5 90 ILE A O 1
ATOM 685 N N . ARG A 1 91 ? 5.43 29.312 12 1 89.44 91 ARG A N 1
ATOM 686 C CA . ARG A 1 91 ? 6.312 28.156 12.047 1 89.44 91 ARG A CA 1
ATOM 687 C C . ARG A 1 91 ? 7.766 28.562 11.82 1 89.44 91 ARG A C 1
ATOM 689 O O . ARG A 1 91 ? 8.664 28.094 12.523 1 89.44 91 ARG A O 1
ATOM 696 N N . ARG A 1 92 ? 7.902 29.5 10.945 1 90.25 92 ARG A N 1
ATOM 697 C CA . ARG A 1 92 ? 9.242 29.969 10.633 1 90.25 92 ARG A CA 1
ATOM 698 C C . ARG A 1 92 ? 9.781 30.859 11.758 1 90.25 92 ARG A C 1
ATOM 700 O O . ARG A 1 92 ? 10.961 30.781 12.109 1 90.25 92 ARG A O 1
ATOM 707 N N . ALA A 1 93 ? 8.852 31.625 12.211 1 91.81 93 ALA A N 1
ATOM 708 C CA . ALA A 1 93 ? 9.242 32.562 13.266 1 91.81 93 ALA A CA 1
ATOM 709 C C . ALA A 1 93 ? 9.562 31.828 14.562 1 91.81 93 ALA A C 1
ATOM 711 O O . ALA A 1 93 ? 10.453 32.25 15.312 1 91.81 93 ALA A O 1
ATOM 712 N N . GLU A 1 94 ? 8.844 30.781 14.789 1 91.75 94 GLU A N 1
ATOM 713 C CA . GLU A 1 94 ? 8.984 30.047 16.047 1 91.75 94 GLU A CA 1
ATOM 714 C C . GLU A 1 94 ? 10.406 29.547 16.234 1 91.75 94 GLU A C 1
ATOM 716 O O . GLU A 1 94 ? 10.906 29.484 17.359 1 91.75 94 GLU A O 1
ATOM 721 N N . MET A 1 95 ? 10.961 29.156 15.234 1 87.25 95 MET A N 1
ATOM 722 C CA . MET A 1 95 ? 12.312 28.609 15.266 1 87.25 95 MET A CA 1
ATOM 723 C C . MET A 1 95 ? 13.312 29.656 15.766 1 87.25 95 MET A C 1
ATOM 725 O O . MET A 1 95 ? 14.383 29.312 16.266 1 87.25 95 MET A O 1
ATOM 729 N N . ARG A 1 96 ? 12.953 30.875 15.781 1 90.44 96 ARG A N 1
ATOM 730 C CA . ARG A 1 96 ? 13.836 31.984 16.141 1 90.44 96 ARG A CA 1
ATOM 731 C C . ARG A 1 96 ? 13.445 32.562 17.484 1 90.44 96 ARG A C 1
ATOM 733 O O . ARG A 1 96 ? 14.141 33.438 18 1 90.44 96 ARG A O 1
ATOM 740 N N . MET A 1 97 ? 12.367 32.094 17.906 1 89.06 97 MET A N 1
ATOM 741 C CA . MET A 1 97 ? 11.844 32.625 19.156 1 89.06 97 MET A CA 1
ATOM 742 C C . MET A 1 97 ? 12.344 31.797 20.344 1 89.06 97 MET A C 1
ATOM 744 O O . MET A 1 97 ? 12.531 30.578 20.219 1 89.06 97 MET A O 1
ATOM 748 N N . SER A 1 98 ? 12.625 32.438 21.406 1 90.31 98 SER A N 1
ATOM 749 C CA . SER A 1 98 ? 12.891 31.75 22.656 1 90.31 98 SER A CA 1
ATOM 750 C C . SER A 1 98 ? 11.633 31.078 23.203 1 90.31 98 SER A C 1
ATOM 752 O O . SER A 1 98 ? 10.516 31.422 22.797 1 90.31 98 SER A O 1
ATOM 754 N N . GLU A 1 99 ? 11.789 30.188 24.172 1 92.62 99 GLU A N 1
ATOM 755 C CA . GLU A 1 99 ? 10.641 29.516 24.766 1 92.62 99 GLU A CA 1
ATOM 756 C C . GLU A 1 99 ? 9.773 30.484 25.562 1 92.62 99 GLU A C 1
ATOM 758 O O . GLU A 1 99 ? 8.547 30.359 25.562 1 92.62 99 GLU A O 1
ATOM 763 N N . ARG A 1 100 ? 10.453 31.406 26.188 1 93.88 100 ARG A N 1
ATOM 764 C CA . ARG A 1 100 ? 9.703 32.438 26.906 1 93.88 100 ARG A CA 1
ATOM 765 C C . ARG A 1 100 ? 8.836 33.25 25.969 1 93.88 100 ARG A C 1
ATOM 767 O O . ARG A 1 100 ? 7.656 33.5 26.25 1 93.88 100 ARG A O 1
ATOM 774 N N . SER A 1 101 ? 9.414 33.594 24.844 1 91.94 101 SER A N 1
ATOM 775 C CA . SER A 1 101 ? 8.68 34.375 23.875 1 91.94 101 SER A CA 1
ATOM 776 C C . SER A 1 101 ? 7.484 33.594 23.312 1 91.94 101 SER A C 1
ATOM 778 O O . SER A 1 101 ? 6.395 34.156 23.156 1 91.94 101 SER A O 1
ATOM 780 N N . LYS A 1 102 ? 7.66 32.406 23.062 1 93.31 102 LYS A N 1
ATOM 781 C CA . LYS A 1 102 ? 6.582 31.578 22.562 1 93.31 102 LYS A CA 1
ATOM 782 C C . LYS A 1 102 ? 5.43 31.5 23.562 1 93.31 102 LYS A C 1
ATOM 784 O O . LYS A 1 102 ? 4.27 31.688 23.188 1 93.31 102 LYS A O 1
ATOM 789 N N . THR A 1 103 ? 5.777 31.266 24.781 1 92.88 103 THR A N 1
ATOM 790 C CA . THR A 1 103 ? 4.77 31.141 25.828 1 92.88 103 THR A CA 1
ATOM 791 C C . THR A 1 103 ? 3.975 32.438 25.969 1 92.88 103 THR A C 1
ATOM 793 O O . THR A 1 103 ? 2.75 32.406 26.094 1 92.88 103 THR A O 1
ATOM 796 N N . LEU A 1 104 ? 4.676 33.5 25.938 1 90.81 104 LEU A N 1
ATOM 797 C CA . LEU A 1 104 ? 4.039 34.812 26.047 1 90.81 104 LEU A CA 1
ATOM 798 C C . LEU A 1 104 ? 3.08 35.062 24.891 1 90.81 104 LEU A C 1
ATOM 800 O O . LEU A 1 104 ? 1.976 35.562 25.078 1 90.81 104 LEU A O 1
ATOM 804 N N . LEU A 1 105 ? 3.537 34.688 23.734 1 90.75 105 LEU A N 1
ATOM 805 C CA . LEU A 1 105 ? 2.691 34.875 22.547 1 90.75 105 LEU A CA 1
ATOM 806 C C . LEU A 1 105 ? 1.444 34 22.641 1 90.75 105 LEU A C 1
ATOM 808 O O . LEU A 1 105 ? 0.34 34.438 22.344 1 90.75 105 LEU A O 1
ATOM 812 N N . ILE A 1 106 ? 1.621 32.844 23.047 1 91.75 106 ILE A N 1
ATOM 813 C CA . ILE A 1 106 ? 0.5 31.938 23.219 1 91.75 106 ILE A CA 1
ATOM 814 C C . ILE A 1 106 ? -0.501 32.531 24.203 1 91.75 106 ILE A C 1
ATOM 816 O O . ILE A 1 106 ? -1.707 32.531 23.953 1 91.75 106 ILE A O 1
ATOM 820 N N . ASP A 1 107 ? 0.05 33 25.344 1 90.69 107 ASP A N 1
ATOM 821 C CA . ASP A 1 107 ? -0.801 33.594 26.375 1 90.69 107 ASP A CA 1
ATOM 822 C C . ASP A 1 107 ? -1.563 34.781 25.812 1 90.69 107 ASP A C 1
ATOM 824 O O . ASP A 1 107 ? -2.752 34.969 26.094 1 90.69 107 ASP A O 1
ATOM 828 N N . PHE A 1 108 ? -0.877 35.594 25.094 1 88.69 108 PHE A N 1
ATOM 829 C CA . PHE A 1 108 ? -1.471 36.781 24.469 1 88.69 108 PHE A CA 1
ATOM 830 C C . PHE A 1 108 ? -2.615 36.375 23.547 1 88.69 108 PHE A C 1
ATOM 832 O O . PHE A 1 108 ? -3.729 36.875 23.672 1 88.69 108 PHE A O 1
ATOM 839 N N . ILE A 1 109 ? -2.355 35.438 22.703 1 89.88 109 ILE A N 1
ATOM 840 C CA . ILE A 1 109 ? -3.355 35 21.734 1 89.88 109 ILE A CA 1
ATOM 841 C C . ILE A 1 109 ? -4.539 34.375 22.453 1 89.88 109 ILE A C 1
ATOM 843 O O . ILE A 1 109 ? -5.695 34.625 22.109 1 89.88 109 ILE A O 1
ATOM 847 N N . SER A 1 110 ? -4.238 33.656 23.406 1 89.5 110 SER A N 1
ATOM 848 C CA . SER A 1 110 ? -5.285 33 24.203 1 89.5 110 SER A CA 1
ATOM 849 C C . SER A 1 110 ? -6.168 34.031 24.906 1 89.5 110 SER A C 1
ATOM 851 O O . SER A 1 110 ? -7.359 33.781 25.125 1 89.5 110 SER A O 1
ATOM 853 N N . SER A 1 111 ? -5.578 35.094 25.281 1 89.06 111 SER A N 1
ATOM 854 C CA . SER A 1 111 ? -6.348 36.156 25.938 1 89.06 111 SER A CA 1
ATOM 855 C C . SER A 1 111 ? -7.312 36.812 24.953 1 89.06 111 SER A C 1
ATOM 857 O O . SER A 1 111 ? -8.414 37.219 25.328 1 89.06 111 SER A O 1
ATOM 859 N N . LEU A 1 112 ? -6.859 36.906 23.766 1 87.31 112 LEU A N 1
ATOM 860 C CA . LEU A 1 112 ? -7.695 37.5 22.734 1 87.31 112 LEU A CA 1
ATOM 861 C C . LEU A 1 112 ? -8.773 36.5 22.266 1 87.31 112 LEU A C 1
ATOM 863 O O . LEU A 1 112 ? -9.883 36.938 21.938 1 87.31 112 LEU A O 1
ATOM 867 N N . PHE A 1 113 ? -8.25 35.375 22.234 1 87.06 113 PHE A N 1
ATOM 868 C CA . PHE A 1 113 ? -9.156 34.312 21.828 1 87.06 113 PHE A CA 1
ATOM 869 C C . PHE A 1 113 ? -9.172 33.188 22.859 1 87.06 113 PHE A C 1
ATOM 871 O O . PHE A 1 113 ? -8.469 32.188 22.703 1 87.06 113 PHE A O 1
ATOM 878 N N . PRO A 1 114 ? -9.906 33.312 23.844 1 82.88 114 PRO A N 1
ATOM 879 C CA . PRO A 1 114 ? -9.906 32.344 24.938 1 82.88 114 PRO A CA 1
ATOM 880 C C . PRO A 1 114 ? -10.234 30.922 24.469 1 82.88 114 PRO A C 1
ATOM 882 O O . PRO A 1 114 ? -9.82 29.938 25.109 1 82.88 114 PRO A O 1
ATOM 885 N N . GLU A 1 115 ? -10.852 30.844 23.344 1 78.12 115 GLU A N 1
ATOM 886 C CA . GLU A 1 115 ? -11.258 29.531 22.844 1 78.12 115 GLU A CA 1
ATOM 887 C C . GLU A 1 115 ? -10.062 28.734 22.344 1 78.12 115 GLU A C 1
ATOM 889 O O . GLU A 1 115 ? -10.148 27.516 22.188 1 78.12 115 GLU A O 1
ATOM 894 N N . VAL A 1 116 ? -9.039 29.391 22.125 1 73.06 116 VAL A N 1
ATOM 895 C CA . VAL A 1 116 ? -7.867 28.719 21.578 1 73.06 116 VAL A CA 1
ATOM 896 C C . VAL A 1 116 ? -7.082 28.047 22.703 1 73.06 116 VAL A C 1
ATOM 898 O O . VAL A 1 116 ? -6.258 27.172 22.469 1 73.06 116 VAL A O 1
ATOM 901 N N . SER A 1 117 ? -7.129 28.531 23.984 1 67.19 117 SER A N 1
ATOM 902 C CA . SER A 1 117 ? -6.355 28.109 25.141 1 67.19 117 SER A CA 1
ATOM 903 C C . SER A 1 117 ? -6.66 26.656 25.516 1 67.19 117 SER A C 1
ATOM 905 O O . SER A 1 117 ? -5.973 26.062 26.344 1 67.19 117 SER A O 1
ATOM 907 N N . GLU A 1 118 ? -7.691 26.094 25.047 1 61.38 118 GLU A N 1
ATOM 908 C CA . GLU A 1 118 ? -7.98 24.766 25.594 1 61.38 118 GLU A CA 1
ATOM 909 C C . GLU A 1 118 ? -6.918 23.766 25.188 1 61.38 118 GLU A C 1
ATOM 911 O O . GLU A 1 118 ? -7.172 22.547 25.172 1 61.38 118 GLU A O 1
ATOM 916 N N . LEU A 1 119 ? -5.715 24.172 24.953 1 49.88 119 LEU A N 1
ATOM 917 C CA . LEU A 1 119 ? -4.742 23.094 24.844 1 49.88 119 LEU A CA 1
ATOM 918 C C . LEU A 1 119 ? -4.16 22.75 26.203 1 49.88 119 LEU A C 1
ATOM 920 O O . LEU A 1 119 ? -3.928 23.625 27.031 1 49.88 119 LEU A O 1
ATOM 924 N N . MET B 1 1 ? 5.039 1.385 -19.234 1 64.38 1 MET B N 1
ATOM 925 C CA . MET B 1 1 ? 4.68 0.749 -17.969 1 64.38 1 MET B CA 1
ATOM 926 C C . MET B 1 1 ? 5.605 -0.423 -17.672 1 64.38 1 MET B C 1
ATOM 928 O O . MET B 1 1 ? 5.938 -1.205 -18.562 1 64.38 1 MET B O 1
ATOM 932 N N . SER B 1 2 ? 6.418 -0.435 -16.578 1 85.75 2 SER B N 1
ATOM 933 C CA . SER B 1 2 ? 7.43 -1.464 -16.359 1 85.75 2 SER B CA 1
ATOM 934 C C . SER B 1 2 ? 6.785 -2.822 -16.094 1 85.75 2 SER B C 1
ATOM 936 O O . SER B 1 2 ? 5.676 -2.896 -15.562 1 85.75 2 SER B O 1
ATOM 938 N N . SER B 1 3 ? 7.23 -3.83 -16.797 1 94.88 3 SER B N 1
ATOM 939 C CA . SER B 1 3 ? 6.773 -5.203 -16.594 1 94.88 3 SER B CA 1
ATOM 940 C C . SER B 1 3 ? 7.07 -5.684 -15.18 1 94.88 3 SER B C 1
ATOM 942 O O . SER B 1 3 ? 7.82 -5.035 -14.445 1 94.88 3 SER B O 1
ATOM 944 N N . ARG B 1 4 ? 6.406 -6.738 -14.812 1 96.12 4 ARG B N 1
ATOM 945 C CA . ARG B 1 4 ? 6.629 -7.332 -13.5 1 96.12 4 ARG B CA 1
ATOM 946 C C . ARG B 1 4 ? 8.094 -7.719 -13.312 1 96.12 4 ARG B C 1
ATOM 948 O O . ARG B 1 4 ? 8.68 -7.461 -12.258 1 96.12 4 ARG B O 1
ATOM 955 N N . GLY B 1 5 ? 8.602 -8.398 -14.375 1 97.31 5 GLY B N 1
ATOM 956 C CA . GLY B 1 5 ? 10.008 -8.773 -14.328 1 97.31 5 GLY B CA 1
ATOM 957 C C . GLY B 1 5 ? 10.938 -7.594 -14.156 1 97.31 5 GLY B C 1
ATOM 958 O O . GLY B 1 5 ? 11.898 -7.66 -13.383 1 97.31 5 GLY B O 1
ATOM 959 N N . ALA B 1 6 ? 10.672 -6.547 -14.859 1 96.62 6 ALA B N 1
ATOM 960 C CA . ALA B 1 6 ? 11.477 -5.336 -14.75 1 96.62 6 ALA B CA 1
ATOM 961 C C . ALA B 1 6 ? 11.406 -4.754 -13.344 1 96.62 6 ALA B C 1
ATOM 963 O O . ALA B 1 6 ? 12.414 -4.281 -12.805 1 96.62 6 ALA B O 1
ATOM 964 N N . ARG B 1 7 ? 10.219 -4.801 -12.758 1 97.31 7 ARG B N 1
ATOM 965 C CA . ARG B 1 7 ? 10.039 -4.285 -11.406 1 97.31 7 ARG B CA 1
ATOM 966 C C . ARG B 1 7 ? 10.789 -5.148 -10.391 1 97.31 7 ARG B C 1
ATOM 968 O O . ARG B 1 7 ? 11.297 -4.641 -9.391 1 97.31 7 ARG B O 1
ATOM 975 N N . MET B 1 8 ? 10.844 -6.445 -10.656 1 97 8 MET B N 1
ATOM 976 C CA . MET B 1 8 ? 11.609 -7.34 -9.797 1 97 8 MET B CA 1
ATOM 977 C C . MET B 1 8 ? 13.086 -6.949 -9.789 1 97 8 MET B C 1
ATOM 979 O O . MET B 1 8 ? 13.703 -6.863 -8.727 1 97 8 MET B O 1
ATOM 983 N N . VAL B 1 9 ? 13.57 -6.73 -10.992 1 95.94 9 VAL B N 1
ATOM 984 C CA . VAL B 1 9 ? 14.977 -6.363 -11.133 1 95.94 9 VAL B CA 1
ATOM 985 C C . VAL B 1 9 ? 15.234 -5.031 -10.43 1 95.94 9 VAL B C 1
ATOM 987 O O . VAL B 1 9 ? 16.234 -4.875 -9.727 1 95.94 9 VAL B O 1
ATOM 990 N N . GLU B 1 10 ? 14.359 -4.133 -10.625 1 96.44 10 GLU B N 1
ATOM 991 C CA . GLU B 1 10 ? 14.453 -2.836 -9.961 1 96.44 10 GLU B CA 1
ATOM 992 C C . GLU B 1 10 ? 14.477 -2.994 -8.445 1 96.44 10 GLU B C 1
ATOM 994 O O . GLU B 1 10 ? 15.305 -2.383 -7.762 1 96.44 10 GLU B O 1
ATOM 999 N N . ALA B 1 11 ? 13.594 -3.758 -7.906 1 96.69 11 ALA B N 1
ATOM 1000 C CA . ALA B 1 11 ? 13.508 -4.004 -6.469 1 96.69 11 ALA B CA 1
ATOM 1001 C C . ALA B 1 11 ? 14.797 -4.625 -5.945 1 96.69 11 ALA B C 1
ATOM 1003 O O . ALA B 1 11 ? 15.297 -4.234 -4.887 1 96.69 11 ALA B O 1
ATOM 1004 N N . MET B 1 12 ? 15.281 -5.613 -6.695 1 96.75 12 MET B N 1
ATOM 1005 C CA . MET B 1 12 ? 16.531 -6.277 -6.305 1 96.75 12 MET B CA 1
ATOM 1006 C C . MET B 1 12 ? 17.672 -5.277 -6.199 1 96.75 12 MET B C 1
ATOM 1008 O O . MET B 1 12 ? 18.438 -5.309 -5.242 1 96.75 12 MET B O 1
ATOM 1012 N N . GLN B 1 13 ? 17.719 -4.41 -7.145 1 95.81 13 GLN B N 1
ATOM 1013 C CA . GLN B 1 13 ? 18.766 -3.387 -7.16 1 95.81 13 GLN B CA 1
ATOM 1014 C C . GLN B 1 13 ? 18.609 -2.43 -5.98 1 95.81 13 GLN B C 1
ATOM 1016 O O . GLN B 1 13 ? 19.578 -2.129 -5.289 1 95.81 13 GLN B O 1
ATOM 1021 N N . LEU B 1 14 ? 17.453 -2.006 -5.75 1 94.44 14 LEU B N 1
ATOM 1022 C CA . LEU B 1 14 ? 17.156 -1.028 -4.707 1 94.44 14 LEU B CA 1
ATOM 1023 C C . LEU B 1 14 ? 17.438 -1.612 -3.326 1 94.44 14 LEU B C 1
ATOM 1025 O O . LEU B 1 14 ? 17.859 -0.896 -2.42 1 94.44 14 LEU B O 1
ATOM 1029 N N . ARG B 1 15 ? 17.188 -2.875 -3.156 1 94.25 15 ARG B N 1
ATOM 1030 C CA . ARG B 1 15 ? 17.312 -3.514 -1.85 1 94.25 15 ARG B CA 1
ATOM 1031 C C . ARG B 1 15 ? 18.688 -4.172 -1.687 1 94.25 15 ARG B C 1
ATOM 1033 O O . ARG B 1 15 ? 18.938 -4.852 -0.69 1 94.25 15 ARG B O 1
ATOM 1040 N N . GLY B 1 16 ? 19.516 -4.121 -2.68 1 93.31 16 GLY B N 1
ATOM 1041 C CA . GLY B 1 16 ? 20.891 -4.586 -2.59 1 93.31 16 GLY B CA 1
ATOM 1042 C C . GLY B 1 16 ? 21.016 -6.082 -2.803 1 93.31 16 GLY B C 1
ATOM 1043 O O . GLY B 1 16 ? 22 -6.688 -2.373 1 93.31 16 GLY B O 1
ATOM 1044 N N . MET B 1 17 ? 20.141 -6.754 -3.232 1 93.38 17 MET B N 1
ATOM 1045 C CA . MET B 1 17 ? 20.172 -8.164 -3.592 1 93.38 17 MET B CA 1
ATOM 1046 C C . MET B 1 17 ? 20.266 -8.344 -5.102 1 93.38 17 MET B C 1
ATOM 1048 O O . MET B 1 17 ? 19.344 -8.867 -5.73 1 93.38 17 MET B O 1
ATOM 1052 N N . THR B 1 18 ? 21.391 -8.039 -5.605 1 91.88 18 THR B N 1
ATOM 1053 C CA . THR B 1 18 ? 21.516 -7.938 -7.055 1 91.88 18 THR B CA 1
ATOM 1054 C C . THR B 1 18 ? 21.828 -9.305 -7.664 1 91.88 18 THR B C 1
ATOM 1056 O O . THR B 1 18 ? 21.547 -9.539 -8.836 1 91.88 18 THR B O 1
ATOM 1059 N N . LYS B 1 19 ? 22.344 -10.219 -6.797 1 95.06 19 LYS B N 1
ATOM 1060 C CA . LYS B 1 19 ? 22.719 -11.531 -7.316 1 95.06 19 LYS B CA 1
ATOM 1061 C C . LYS B 1 19 ? 21.516 -12.469 -7.32 1 95.06 19 LYS B C 1
ATOM 1063 O O . LYS B 1 19 ? 20.844 -12.633 -6.297 1 95.06 19 LYS B O 1
ATOM 1068 N N . GLN B 1 20 ? 21.328 -13.086 -8.43 1 95.38 20 GLN B N 1
ATOM 1069 C CA . GLN B 1 20 ? 20.203 -13.992 -8.594 1 95.38 20 GLN B CA 1
ATOM 1070 C C . GLN B 1 20 ? 20.281 -15.164 -7.621 1 95.38 20 GLN B C 1
ATOM 1072 O O . GLN B 1 20 ? 19.266 -15.602 -7.082 1 95.38 20 GLN B O 1
ATOM 1077 N N . HIS B 1 21 ? 21.469 -15.664 -7.555 1 96 21 HIS B N 1
ATOM 1078 C CA . HIS B 1 21 ? 21.641 -16.828 -6.68 1 96 21 HIS B CA 1
ATOM 1079 C C . HIS B 1 21 ? 21.281 -16.484 -5.238 1 96 21 HIS B C 1
ATOM 1081 O O . HIS B 1 21 ? 20.766 -17.328 -4.504 1 96 21 HIS B O 1
ATOM 1087 N N . ALA B 1 22 ? 21.562 -15.297 -4.82 1 96.56 22 ALA B N 1
ATOM 1088 C CA . ALA B 1 22 ? 21.219 -14.859 -3.473 1 96.56 22 ALA B CA 1
ATOM 1089 C C . ALA B 1 22 ? 19.703 -14.844 -3.268 1 96.56 22 ALA B C 1
ATOM 1091 O O . ALA B 1 22 ? 19.219 -15.32 -2.242 1 96.56 22 ALA B O 1
ATOM 1092 N N . LEU B 1 23 ? 19.031 -14.312 -4.242 1 97.25 23 LEU B N 1
ATOM 1093 C CA . LEU B 1 23 ? 17.578 -14.281 -4.172 1 97.25 23 LEU B CA 1
ATOM 1094 C C . LEU B 1 23 ? 17 -15.695 -4.199 1 97.25 23 LEU B C 1
ATOM 1096 O O . LEU B 1 23 ? 16.078 -16 -3.445 1 97.25 23 LEU B O 1
ATOM 1100 N N . ALA B 1 24 ? 17.5 -16.5 -5.051 1 98 24 ALA B N 1
ATOM 1101 C CA . ALA B 1 24 ? 17.047 -17.891 -5.156 1 98 24 ALA B CA 1
ATOM 1102 C C . ALA B 1 24 ? 17.188 -18.609 -3.82 1 98 24 ALA B C 1
ATOM 1104 O O . ALA B 1 24 ? 16.266 -19.312 -3.391 1 98 24 ALA B O 1
ATOM 1105 N N . PHE B 1 25 ? 18.266 -18.422 -3.264 1 97.44 25 PHE B N 1
ATOM 1106 C CA . PHE B 1 25 ? 18.531 -19.016 -1.964 1 97.44 25 PHE B CA 1
ATOM 1107 C C . PHE B 1 25 ? 17.531 -18.531 -0.924 1 97.44 25 PHE B C 1
ATOM 1109 O O . PHE B 1 25 ? 16.938 -19.328 -0.199 1 97.44 25 PHE B O 1
ATOM 1116 N N . ALA B 1 26 ? 17.344 -17.25 -0.85 1 96.56 26 ALA B N 1
ATOM 1117 C CA . ALA B 1 26 ? 16.422 -16.641 0.102 1 96.56 26 ALA B CA 1
ATOM 1118 C C . ALA B 1 26 ? 15 -17.156 -0.121 1 96.56 26 ALA B C 1
ATOM 1120 O O . ALA B 1 26 ? 14.234 -17.312 0.833 1 96.56 26 ALA B O 1
ATOM 1121 N N . MET B 1 27 ? 14.656 -17.406 -1.346 1 96.69 27 MET B N 1
ATOM 1122 C CA . MET B 1 27 ? 13.328 -17.844 -1.753 1 96.69 27 MET B CA 1
ATOM 1123 C C . MET B 1 27 ? 13.172 -19.344 -1.594 1 96.69 27 MET B C 1
ATOM 1125 O O . MET B 1 27 ? 12.062 -19.875 -1.612 1 96.69 27 MET B O 1
ATOM 1129 N N . GLY B 1 28 ? 14.25 -20.047 -1.494 1 97.88 28 GLY B N 1
ATOM 1130 C CA . GLY B 1 28 ? 14.211 -21.5 -1.447 1 97.88 28 GLY B CA 1
ATOM 1131 C C . GLY B 1 28 ? 13.836 -22.141 -2.775 1 97.88 28 GLY B C 1
ATOM 1132 O O . GLY B 1 28 ? 13.086 -23.109 -2.816 1 97.88 28 GLY B O 1
ATOM 1133 N N . VAL B 1 29 ? 14.219 -21.531 -3.83 1 97.62 29 VAL B N 1
ATOM 1134 C CA . VAL B 1 29 ? 13.906 -22.031 -5.168 1 97.62 29 VAL B CA 1
ATOM 1135 C C . VAL B 1 29 ? 15.188 -22.125 -5.996 1 97.62 29 VAL B C 1
ATOM 1137 O O . VAL B 1 29 ? 16.25 -21.688 -5.555 1 97.62 29 VAL B O 1
ATOM 1140 N N . ASN B 1 30 ? 15.055 -22.703 -7.199 1 97.12 30 ASN B N 1
ATOM 1141 C CA . ASN B 1 30 ? 16.172 -22.75 -8.148 1 97.12 30 ASN B CA 1
ATOM 1142 C C . ASN B 1 30 ? 16.328 -21.422 -8.875 1 97.12 30 ASN B C 1
ATOM 1144 O O . ASN B 1 30 ? 15.352 -20.703 -9.109 1 97.12 30 ASN B O 1
ATOM 1148 N N . GLU B 1 31 ? 17.609 -21.172 -9.25 1 96.88 31 GLU B N 1
ATOM 1149 C CA . GLU B 1 31 ? 17.906 -19.938 -9.977 1 96.88 31 GLU B CA 1
ATOM 1150 C C . GLU B 1 31 ? 17.094 -19.844 -11.258 1 96.88 31 GLU B C 1
ATOM 1152 O O . GLU B 1 31 ? 16.719 -18.734 -11.68 1 96.88 31 GLU B O 1
ATOM 1157 N N . SER B 1 32 ? 16.812 -20.906 -11.797 1 97.44 32 SER B N 1
ATOM 1158 C CA . SER B 1 32 ? 16.031 -20.922 -13.031 1 97.44 32 SER B CA 1
ATOM 1159 C C . SER B 1 32 ? 14.633 -20.359 -12.797 1 97.44 32 SER B C 1
ATOM 1161 O O . SER B 1 32 ? 14.039 -19.766 -13.703 1 97.44 32 SER B O 1
ATOM 1163 N N . THR B 1 33 ? 14.109 -20.594 -11.633 1 97.56 33 THR B N 1
ATOM 1164 C CA . THR B 1 33 ? 12.805 -20.047 -11.25 1 97.56 33 THR B CA 1
ATOM 1165 C C . THR B 1 33 ? 12.852 -18.531 -11.211 1 97.56 33 THR B C 1
ATOM 1167 O O . THR B 1 33 ? 11.953 -17.859 -11.727 1 97.56 33 THR B O 1
ATOM 1170 N N . VAL B 1 34 ? 13.938 -18.031 -10.648 1 97.38 34 VAL B N 1
ATOM 1171 C CA . VAL B 1 34 ? 14.133 -16.578 -10.562 1 97.38 34 VAL B CA 1
ATOM 1172 C C . VAL B 1 34 ? 14.266 -16 -11.969 1 97.38 34 VAL B C 1
ATOM 1174 O O . VAL B 1 34 ? 13.711 -14.938 -12.258 1 97.38 34 VAL B O 1
ATOM 1177 N N . THR B 1 35 ? 15.016 -16.688 -12.781 1 97.44 35 THR B N 1
ATOM 1178 C CA . THR B 1 35 ? 15.164 -16.266 -14.164 1 97.44 35 THR B CA 1
ATOM 1179 C C . THR B 1 35 ? 13.805 -16.172 -14.859 1 97.44 35 THR B C 1
ATOM 1181 O O . THR B 1 35 ? 13.539 -15.211 -15.586 1 97.44 35 THR B O 1
ATOM 1184 N N . ARG B 1 36 ? 12.984 -17.141 -14.617 1 97.56 36 ARG B N 1
ATOM 1185 C CA . ARG B 1 36 ? 11.648 -17.156 -15.195 1 97.56 36 ARG B CA 1
ATOM 1186 C C . ARG B 1 36 ? 10.828 -15.953 -14.75 1 97.56 36 ARG B C 1
ATOM 1188 O O . ARG B 1 36 ? 10.141 -15.328 -15.555 1 97.56 36 ARG B O 1
ATOM 1195 N N . TRP B 1 37 ? 10.906 -15.68 -13.539 1 97.19 37 TRP B N 1
ATOM 1196 C CA . TRP B 1 37 ? 10.164 -14.539 -13 1 97.19 37 TRP B CA 1
ATOM 1197 C C . TRP B 1 37 ? 10.664 -13.234 -13.602 1 97.19 37 TRP B C 1
ATOM 1199 O O . TRP B 1 37 ? 9.867 -12.359 -13.961 1 97.19 37 TRP B O 1
ATOM 1209 N N . LYS B 1 38 ? 11.969 -13.117 -13.742 1 96.31 38 LYS B N 1
ATOM 1210 C CA . LYS B 1 38 ? 12.57 -11.914 -14.32 1 96.31 38 LYS B CA 1
ATOM 1211 C C . LYS B 1 38 ? 12.125 -11.719 -15.766 1 96.31 38 LYS B C 1
ATOM 1213 O O . LYS B 1 38 ? 12.039 -10.594 -16.25 1 96.31 38 LYS B O 1
ATOM 1218 N N . ASN B 1 39 ? 11.797 -12.852 -16.359 1 96.62 39 ASN B N 1
ATOM 1219 C CA . ASN B 1 39 ? 11.352 -12.82 -17.75 1 96.62 39 ASN B CA 1
ATOM 1220 C C . ASN B 1 39 ? 9.828 -12.844 -17.844 1 96.62 39 ASN B C 1
ATOM 1222 O O . ASN B 1 39 ? 9.281 -13.344 -18.828 1 96.62 39 ASN B O 1
ATOM 1226 N N . ASN B 1 40 ? 9.188 -12.477 -16.891 1 96.62 40 ASN B N 1
ATOM 1227 C CA . ASN B 1 40 ? 7.738 -12.312 -16.828 1 96.62 40 ASN B CA 1
ATOM 1228 C C . ASN B 1 40 ? 7.016 -13.656 -16.891 1 96.62 40 ASN B C 1
ATOM 1230 O O . ASN B 1 40 ? 5.852 -13.719 -17.297 1 96.62 40 ASN B O 1
ATOM 1234 N N . GLY B 1 41 ? 7.676 -14.68 -16.516 1 96.19 41 GLY B N 1
ATOM 1235 C CA . GLY B 1 41 ? 7.016 -15.969 -16.391 1 96.19 41 GLY B CA 1
ATOM 1236 C C . GLY B 1 41 ? 6.02 -16.016 -15.25 1 96.19 41 GLY B C 1
ATOM 1237 O O . GLY B 1 41 ? 5.957 -15.094 -14.438 1 96.19 41 GLY B O 1
ATOM 1238 N N . PRO B 1 42 ? 5.254 -17.078 -15.281 1 95.75 42 PRO B N 1
ATOM 1239 C CA . PRO B 1 42 ? 4.223 -17.203 -14.25 1 95.75 42 PRO B CA 1
ATOM 1240 C C . PRO B 1 42 ? 4.801 -17.297 -12.844 1 95.75 42 PRO B C 1
AT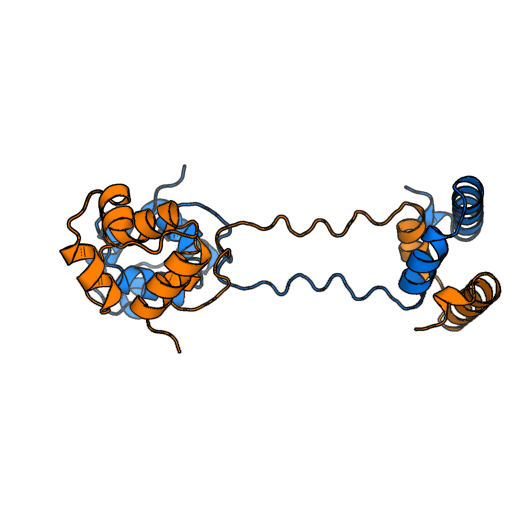OM 1242 O O . PRO B 1 42 ? 5.855 -17.906 -12.641 1 95.75 42 PRO B O 1
ATOM 1245 N N . ILE B 1 43 ? 4.191 -16.672 -11.906 1 96.94 43 ILE B N 1
ATOM 1246 C CA . ILE B 1 43 ? 4.543 -16.75 -10.492 1 96.94 43 ILE B CA 1
ATOM 1247 C C . ILE B 1 43 ? 3.301 -17.047 -9.664 1 96.94 43 ILE B C 1
ATOM 1249 O O . ILE B 1 43 ? 2.213 -16.547 -9.953 1 96.94 43 ILE B O 1
ATOM 1253 N N . SER B 1 44 ? 3.457 -17.891 -8.711 1 96.81 44 SER B N 1
ATOM 1254 C CA . SER B 1 44 ? 2.344 -18.203 -7.824 1 96.81 44 SER B CA 1
ATOM 1255 C C . SER B 1 44 ? 2.137 -17.109 -6.785 1 96.81 44 SER B C 1
ATOM 1257 O O . SER B 1 44 ? 3.039 -16.312 -6.535 1 96.81 44 SER B O 1
ATOM 1259 N N . VAL B 1 45 ? 0.951 -17.109 -6.18 1 97.38 45 VAL B N 1
ATOM 1260 C CA . VAL B 1 45 ? 0.638 -16.141 -5.137 1 97.38 45 VAL B CA 1
ATOM 1261 C C . VAL B 1 45 ? 1.603 -16.312 -3.963 1 97.38 45 VAL B C 1
ATOM 1263 O O . VAL B 1 45 ? 2.146 -15.328 -3.451 1 97.38 45 VAL B O 1
ATOM 1266 N N . ASP B 1 46 ? 1.863 -17.5 -3.621 1 96.69 46 ASP B N 1
ATOM 1267 C CA . ASP B 1 46 ? 2.758 -17.781 -2.502 1 96.69 46 ASP B CA 1
ATOM 1268 C C . ASP B 1 46 ? 4.16 -17.234 -2.771 1 96.69 46 ASP B C 1
ATOM 1270 O O . ASP B 1 46 ? 4.773 -16.625 -1.895 1 96.69 46 ASP B O 1
ATOM 1274 N N . HIS B 1 47 ? 4.621 -17.484 -3.912 1 97.62 47 HIS B N 1
ATOM 1275 C CA . HIS B 1 47 ? 5.957 -17.016 -4.266 1 97.62 47 HIS B CA 1
ATOM 1276 C C . HIS B 1 47 ? 6.004 -15.492 -4.352 1 97.62 47 HIS B C 1
ATOM 1278 O O . HIS B 1 47 ? 7 -14.875 -3.959 1 97.62 47 HIS B O 1
ATOM 1284 N N . ALA B 1 48 ? 4.934 -14.93 -4.891 1 97.94 48 ALA B N 1
ATOM 1285 C CA . ALA B 1 48 ? 4.879 -13.477 -4.977 1 97.94 48 ALA B CA 1
ATOM 1286 C C . ALA B 1 48 ? 4.926 -12.844 -3.586 1 97.94 48 ALA B C 1
ATOM 1288 O O . ALA B 1 48 ? 5.668 -11.883 -3.357 1 97.94 48 ALA B O 1
ATOM 1289 N N . VAL B 1 49 ? 4.168 -13.367 -2.719 1 97.38 49 VAL B N 1
ATOM 1290 C CA . VAL B 1 49 ? 4.113 -12.867 -1.349 1 97.38 49 VAL B CA 1
ATOM 1291 C C . VAL B 1 49 ? 5.484 -13.016 -0.689 1 97.38 49 VAL B C 1
ATOM 1293 O O . VAL B 1 49 ? 5.969 -12.086 -0.044 1 97.38 49 VAL B O 1
ATOM 1296 N N . LEU B 1 50 ? 6.059 -14.148 -0.844 1 97.5 50 LEU B N 1
ATOM 1297 C CA . LEU B 1 50 ? 7.371 -14.406 -0.263 1 97.5 50 LEU B CA 1
ATOM 1298 C C . LEU B 1 50 ? 8.422 -13.469 -0.854 1 97.5 50 LEU B C 1
ATOM 1300 O O . LEU B 1 50 ? 9.25 -12.922 -0.124 1 97.5 50 LEU B O 1
ATOM 1304 N N . LEU B 1 51 ? 8.383 -13.383 -2.158 1 97.62 51 LEU B N 1
ATOM 1305 C CA . LEU B 1 51 ? 9.312 -12.492 -2.846 1 97.62 51 LEU B CA 1
ATOM 1306 C C . LEU B 1 51 ? 9.211 -11.07 -2.297 1 97.62 51 LEU B C 1
ATOM 1308 O O . LEU B 1 51 ? 10.227 -10.445 -1.991 1 97.62 51 LEU B O 1
ATOM 1312 N N . CYS B 1 52 ? 8.008 -10.57 -2.18 1 97.44 52 CYS B N 1
ATOM 1313 C CA . CYS B 1 52 ? 7.785 -9.219 -1.695 1 97.44 52 CYS B CA 1
ATOM 1314 C C . CYS B 1 52 ? 8.219 -9.078 -0.243 1 97.44 52 CYS B C 1
ATOM 1316 O O . CYS B 1 52 ? 8.672 -8.008 0.174 1 97.44 52 CYS B O 1
ATOM 1318 N N . SER B 1 53 ? 8.109 -10.117 0.474 1 96.69 53 SER B N 1
ATOM 1319 C CA . SER B 1 53 ? 8.578 -10.117 1.854 1 96.69 53 SER B CA 1
ATOM 1320 C C . SER B 1 53 ? 10.102 -10.055 1.919 1 96.69 53 SER B C 1
ATOM 1322 O O . SER B 1 53 ? 10.664 -9.281 2.693 1 96.69 53 SER B O 1
ATOM 1324 N N . VAL B 1 54 ? 10.75 -10.867 1.105 1 96.56 54 VAL B N 1
ATOM 1325 C CA . VAL B 1 54 ? 12.203 -10.961 1.082 1 96.56 54 VAL B CA 1
ATOM 1326 C C . VAL B 1 54 ? 12.805 -9.625 0.632 1 96.56 54 VAL B C 1
ATOM 1328 O O . VAL B 1 54 ? 13.797 -9.164 1.194 1 96.56 54 VAL B O 1
ATOM 1331 N N . LEU B 1 55 ? 12.18 -9.031 -0.378 1 96.56 55 LEU B N 1
ATOM 1332 C CA . LEU B 1 55 ? 12.703 -7.789 -0.936 1 96.56 55 LEU B CA 1
ATOM 1333 C C . LEU B 1 55 ? 12.078 -6.582 -0.243 1 96.56 55 LEU B C 1
ATOM 1335 O O . LEU B 1 55 ? 12.453 -5.438 -0.519 1 96.56 55 LEU B O 1
ATOM 1339 N N . ASP B 1 56 ? 11.117 -6.766 0.616 1 95.56 56 ASP B N 1
ATOM 1340 C CA . ASP B 1 56 ? 10.406 -5.719 1.347 1 95.56 56 ASP B CA 1
ATOM 1341 C C . ASP B 1 56 ? 9.781 -4.707 0.388 1 95.56 56 ASP B C 1
ATOM 1343 O O . ASP B 1 56 ? 10.031 -3.504 0.503 1 95.56 56 ASP B O 1
ATOM 1347 N N . ILE B 1 57 ? 9 -5.125 -0.464 1 95.62 57 ILE B N 1
ATOM 1348 C CA . ILE B 1 57 ? 8.312 -4.277 -1.432 1 95.62 57 ILE B CA 1
ATOM 1349 C C . ILE B 1 57 ? 6.809 -4.562 -1.387 1 95.62 57 ILE B C 1
ATOM 1351 O O . ILE B 1 57 ? 6.383 -5.586 -0.851 1 95.62 57 ILE B O 1
ATOM 1355 N N . SER B 1 58 ? 6.105 -3.615 -1.901 1 95.62 58 SER B N 1
ATOM 1356 C CA . SER B 1 58 ? 4.648 -3.719 -1.926 1 95.62 58 SER B CA 1
ATOM 1357 C C . SER B 1 58 ? 4.18 -4.66 -3.031 1 95.62 58 SER B C 1
ATOM 1359 O O . SER B 1 58 ? 4.695 -4.617 -4.148 1 95.62 58 SER B O 1
ATOM 1361 N N . LEU B 1 59 ? 3.199 -5.48 -2.76 1 97.38 59 LEU B N 1
ATOM 1362 C CA . LEU B 1 59 ? 2.6 -6.375 -3.744 1 97.38 59 LEU B CA 1
ATOM 1363 C C . LEU B 1 59 ? 1.886 -5.586 -4.836 1 97.38 59 LEU B C 1
ATOM 1365 O O . LEU B 1 59 ? 1.926 -5.961 -6.008 1 97.38 59 LEU B O 1
ATOM 1369 N N . ASP B 1 60 ? 1.247 -4.531 -4.441 1 96.12 60 ASP B N 1
ATOM 1370 C CA . ASP B 1 60 ? 0.552 -3.688 -5.41 1 96.12 60 ASP B CA 1
ATOM 1371 C C . ASP B 1 60 ? 1.519 -3.148 -6.461 1 96.12 60 ASP B C 1
ATOM 1373 O O . ASP B 1 60 ? 1.257 -3.25 -7.664 1 96.12 60 ASP B O 1
ATOM 1377 N N . TRP B 1 61 ? 2.574 -2.619 -5.969 1 95.19 61 TRP B N 1
ATOM 1378 C CA . TRP B 1 61 ? 3.584 -2.086 -6.875 1 95.19 61 TRP B CA 1
ATOM 1379 C C . TRP B 1 61 ? 4.176 -3.193 -7.738 1 95.19 61 TRP B C 1
ATOM 1381 O O . TRP B 1 61 ? 4.258 -3.059 -8.961 1 95.19 61 TRP B O 1
ATOM 1391 N N . PHE B 1 62 ? 4.488 -4.336 -7.109 1 97.31 62 PHE B N 1
ATOM 1392 C CA . PHE B 1 62 ? 5.188 -5.414 -7.801 1 97.31 62 PHE B CA 1
ATOM 1393 C C . PHE B 1 62 ? 4.301 -6.035 -8.875 1 97.31 62 PHE B C 1
ATOM 1395 O O . PHE B 1 62 ? 4.719 -6.184 -10.023 1 97.31 62 PHE B O 1
ATOM 1402 N N . LEU B 1 63 ? 3.029 -6.25 -8.578 1 97.19 63 LEU B N 1
ATOM 1403 C CA . LEU B 1 63 ? 2.176 -7.051 -9.453 1 97.19 63 LEU B CA 1
ATOM 1404 C C . LEU B 1 63 ? 1.415 -6.16 -10.43 1 97.19 63 LEU B C 1
ATOM 1406 O O . LEU B 1 63 ? 1.095 -6.586 -11.547 1 97.19 63 LEU B O 1
ATOM 1410 N N . THR B 1 64 ? 1.111 -4.977 -9.992 1 94.62 64 THR B N 1
ATOM 1411 C CA . THR B 1 64 ? 0.246 -4.152 -10.836 1 94.62 64 THR B CA 1
ATOM 1412 C C . THR B 1 64 ? 0.995 -2.926 -11.344 1 94.62 64 THR B C 1
ATOM 1414 O O . THR B 1 64 ? 0.555 -2.273 -12.289 1 94.62 64 THR B O 1
ATOM 1417 N N . GLY B 1 65 ? 2.07 -2.602 -10.695 1 92.94 65 GLY B N 1
ATOM 1418 C CA . GLY B 1 65 ? 2.795 -1.395 -11.062 1 92.94 65 GLY B CA 1
ATOM 1419 C C . GLY B 1 65 ? 2.201 -0.136 -10.461 1 92.94 65 GLY B C 1
ATOM 1420 O O . GLY B 1 65 ? 2.703 0.966 -10.695 1 92.94 65 GLY B O 1
ATOM 1421 N N . ARG B 1 66 ? 1.214 -0.403 -9.672 1 86.5 66 ARG B N 1
ATOM 1422 C CA . ARG B 1 66 ? 0.554 0.734 -9.039 1 86.5 66 ARG B CA 1
ATOM 1423 C C . ARG B 1 66 ? 1.032 0.914 -7.602 1 86.5 66 ARG B C 1
ATOM 1425 O O . ARG B 1 66 ? 1.404 -0.057 -6.941 1 86.5 66 ARG B O 1
ATOM 1432 N N . GLY B 1 67 ? 1.018 2.248 -7.238 1 86.81 67 GLY B N 1
ATOM 1433 C CA . GLY B 1 67 ? 1.43 2.529 -5.871 1 86.81 67 GLY B CA 1
ATOM 1434 C C . GLY B 1 67 ? 2.932 2.686 -5.719 1 86.81 67 GLY B C 1
ATOM 1435 O O . GLY B 1 67 ? 3.658 2.732 -6.715 1 86.81 67 GLY B O 1
ATOM 1436 N N . ARG B 1 68 ? 3.338 2.779 -4.453 1 88.62 68 ARG B N 1
ATOM 1437 C CA . ARG B 1 68 ? 4.75 2.941 -4.125 1 88.62 68 ARG B CA 1
ATOM 1438 C C . ARG B 1 68 ? 5.402 1.594 -3.83 1 88.62 68 ARG B C 1
ATOM 1440 O O . ARG B 1 68 ? 4.727 0.651 -3.408 1 88.62 68 ARG B O 1
ATOM 1447 N N . ILE B 1 69 ? 6.668 1.534 -4.074 1 91.62 69 ILE B N 1
ATOM 1448 C CA . ILE B 1 69 ? 7.438 0.319 -3.83 1 91.62 69 ILE B CA 1
ATOM 1449 C C . ILE B 1 69 ? 7.328 -0.072 -2.357 1 91.62 69 ILE B C 1
ATOM 1451 O O . ILE B 1 69 ? 7.344 -1.258 -2.02 1 91.62 69 ILE B O 1
ATOM 1455 N N . ASP B 1 70 ? 7.211 0.932 -1.505 1 89.62 70 ASP B N 1
ATOM 1456 C CA . ASP B 1 70 ? 7.082 0.68 -0.073 1 89.62 70 ASP B CA 1
ATOM 1457 C C . ASP B 1 70 ? 5.633 0.832 0.384 1 89.62 70 ASP B C 1
ATOM 1459 O O . ASP B 1 70 ? 5.371 1.154 1.546 1 89.62 70 ASP B O 1
ATOM 1463 N N . GLY B 1 71 ? 4.695 0.668 -0.493 1 87 71 GLY B N 1
ATOM 1464 C CA . GLY B 1 71 ? 3.283 0.895 -0.223 1 87 71 GLY B CA 1
ATOM 1465 C C . GLY B 1 71 ? 2.73 -0.01 0.861 1 87 71 GLY B C 1
ATOM 1466 O O . GLY B 1 71 ? 1.686 0.281 1.446 1 87 71 GLY B O 1
ATOM 1467 N N . HIS B 1 72 ? 3.412 -1.086 1.065 1 87 72 HIS B N 1
ATOM 1468 C CA . HIS B 1 72 ? 2.959 -2.035 2.076 1 87 72 HIS B CA 1
ATOM 1469 C C . HIS B 1 72 ? 3.215 -1.507 3.482 1 87 72 HIS B C 1
ATOM 1471 O O . HIS B 1 72 ? 2.656 -2.021 4.453 1 87 72 HIS B O 1
ATOM 1477 N N . THR B 1 73 ? 4.141 -0.539 3.549 1 80.69 73 THR B N 1
ATOM 1478 C CA . THR B 1 73 ? 4.477 0.043 4.844 1 80.69 73 THR B CA 1
ATOM 1479 C C . THR B 1 73 ? 3.521 1.186 5.184 1 80.69 73 THR B C 1
ATOM 1481 O O . THR B 1 73 ? 3.209 2.016 4.328 1 80.69 73 THR B O 1
ATOM 1484 N N . THR B 1 74 ? 2.586 0.916 6.004 1 66.12 74 THR B N 1
ATOM 1485 C CA . THR B 1 74 ? 1.699 1.981 6.457 1 66.12 74 THR B CA 1
ATOM 1486 C C . THR B 1 74 ? 2.502 3.176 6.961 1 66.12 74 THR B C 1
ATOM 1488 O O . THR B 1 74 ? 3.234 3.066 7.949 1 66.12 74 THR B O 1
ATOM 1491 N N . LEU B 1 75 ? 3.166 3.754 5.996 1 58.16 75 LEU B N 1
ATOM 1492 C CA . LEU B 1 75 ? 3.828 4.926 6.555 1 58.16 75 LEU B CA 1
ATOM 1493 C C . LEU B 1 75 ? 2.939 5.609 7.59 1 58.16 75 LEU B C 1
ATOM 1495 O O . LEU B 1 75 ? 1.742 5.793 7.363 1 58.16 75 LEU B O 1
ATOM 1499 N N . PRO B 1 76 ? 3.434 5.383 8.758 1 51.53 76 PRO B N 1
ATOM 1500 C CA . PRO B 1 76 ? 2.66 6.215 9.68 1 51.53 76 PRO B CA 1
ATOM 1501 C C . PRO B 1 76 ? 2.24 7.547 9.062 1 51.53 76 PRO B C 1
ATOM 1503 O O . PRO B 1 76 ? 2.947 8.086 8.211 1 51.53 76 PRO B O 1
ATOM 1506 N N . ALA B 1 77 ? 0.982 7.574 8.711 1 49 77 ALA B N 1
ATOM 1507 C CA . ALA B 1 77 ? 0.626 8.961 8.422 1 49 77 ALA B CA 1
ATOM 1508 C C . ALA B 1 77 ? 1.665 9.922 8.984 1 49 77 ALA B C 1
ATOM 1510 O O . ALA B 1 77 ? 2.039 9.828 10.156 1 49 77 ALA B O 1
ATOM 1511 N N . ARG B 1 78 ? 2.838 10.062 8.18 1 48.34 78 ARG B N 1
ATOM 1512 C CA . ARG B 1 78 ? 3.664 11.102 8.789 1 48.34 78 ARG B CA 1
ATOM 1513 C C . ARG B 1 78 ? 2.865 11.914 9.805 1 48.34 78 ARG B C 1
ATOM 1515 O O . ARG B 1 78 ? 1.859 12.539 9.461 1 48.34 78 ARG B O 1
ATOM 1522 N N . ALA B 1 79 ? 2.756 11.406 10.961 1 47 79 ALA B N 1
ATOM 1523 C CA . ALA B 1 79 ? 2.199 12.289 11.977 1 47 79 ALA B CA 1
ATOM 1524 C C . ALA B 1 79 ? 2.506 13.75 11.656 1 47 79 ALA B C 1
ATOM 1526 O O . ALA B 1 79 ? 3.65 14.102 11.359 1 47 79 ALA B O 1
ATOM 1527 N N . GLU B 1 80 ? 1.778 14.398 10.773 1 50.34 80 GLU B N 1
ATOM 1528 C CA . GLU B 1 80 ? 2.045 15.836 10.766 1 50.34 80 GLU B CA 1
ATOM 1529 C C . GLU B 1 80 ? 2.775 16.266 12.039 1 50.34 80 GLU B C 1
ATOM 1531 O O . GLU B 1 80 ? 2.43 15.836 13.133 1 50.34 80 GLU B O 1
ATOM 1536 N N . PRO B 1 81 ? 4.035 16.469 12.008 1 52.06 81 PRO B N 1
ATOM 1537 C CA . PRO B 1 81 ? 4.586 16.938 13.281 1 52.06 81 PRO B CA 1
ATOM 1538 C C . PRO B 1 81 ? 3.539 17.609 14.156 1 52.06 81 PRO B C 1
ATOM 1540 O O . PRO B 1 81 ? 2.703 18.375 13.656 1 52.06 81 PRO B O 1
ATOM 1543 N N . ALA B 1 82 ? 3.1 16.953 15.117 1 60.97 82 ALA B N 1
ATOM 1544 C CA . ALA B 1 82 ? 2.225 17.656 16.047 1 60.97 82 ALA B CA 1
ATOM 1545 C C . ALA B 1 82 ? 2.494 19.156 16.047 1 60.97 82 ALA B C 1
ATOM 1547 O O . ALA B 1 82 ? 3.65 19.578 16.078 1 60.97 82 ALA B O 1
ATOM 1548 N N . ASP B 1 83 ? 1.687 19.906 15.422 1 76.12 83 ASP B N 1
ATOM 1549 C CA . ASP B 1 83 ? 1.853 21.344 15.562 1 76.12 83 ASP B CA 1
ATOM 1550 C C . ASP B 1 83 ? 2.412 21.703 16.938 1 76.12 83 ASP B C 1
ATOM 1552 O O . ASP B 1 83 ? 2.084 21.062 17.938 1 76.12 83 ASP B O 1
ATOM 1556 N N . SER B 1 84 ? 3.516 22.484 17 1 85.94 84 SER B N 1
ATOM 1557 C CA . SER B 1 84 ? 3.889 23.047 18.297 1 85.94 84 SER B CA 1
ATOM 1558 C C . SER B 1 84 ? 2.689 23.703 18.969 1 85.94 84 SER B C 1
ATOM 1560 O O . SER B 1 84 ? 1.659 23.938 18.344 1 85.94 84 SER B O 1
ATOM 1562 N N . ARG B 1 85 ? 2.822 23.875 20.156 1 89.69 85 ARG B N 1
ATOM 1563 C CA . ARG B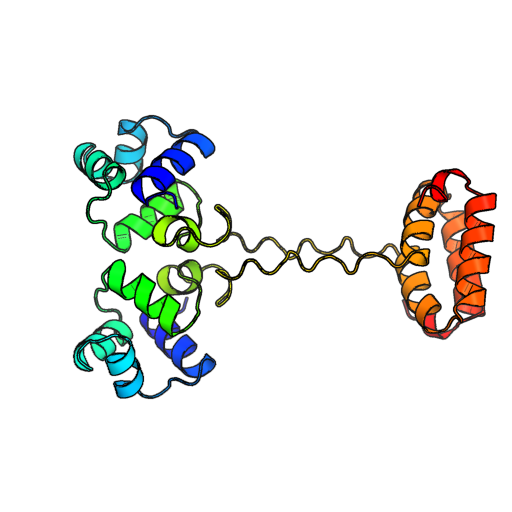 1 85 ? 1.756 24.547 20.891 1 89.69 85 ARG B CA 1
ATOM 1564 C C . ARG B 1 85 ? 1.418 25.891 20.234 1 89.69 85 ARG B C 1
ATOM 1566 O O . ARG B 1 85 ? 0.246 26.25 20.141 1 89.69 85 ARG B O 1
ATOM 1573 N N . LEU B 1 86 ? 2.494 26.516 19.828 1 91.06 86 LEU B N 1
ATOM 1574 C CA . LEU B 1 86 ? 2.303 27.844 19.25 1 91.06 86 LEU B CA 1
ATOM 1575 C C . LEU B 1 86 ? 1.569 27.734 17.906 1 91.06 86 LEU B C 1
ATOM 1577 O O . LEU B 1 86 ? 0.594 28.453 17.672 1 91.06 86 LEU B O 1
ATOM 1581 N N . VAL B 1 87 ? 1.926 26.875 17.078 1 90 87 VAL B N 1
ATOM 1582 C CA . VAL B 1 87 ? 1.322 26.703 15.75 1 90 87 VAL B CA 1
ATOM 1583 C C . VAL B 1 87 ? -0.117 26.219 15.898 1 90 87 VAL B C 1
ATOM 1585 O O . VAL B 1 87 ? -1.013 26.672 15.188 1 90 87 VAL B O 1
ATOM 1588 N N . SER B 1 88 ? -0.296 25.453 16.891 1 89.94 88 SER B N 1
ATOM 1589 C CA . SER B 1 88 ? -1.647 24.969 17.156 1 89.94 88 SER B CA 1
ATOM 1590 C C . SER B 1 88 ? -2.557 26.094 17.625 1 89.94 88 SER B C 1
ATOM 1592 O O . SER B 1 88 ? -3.707 26.203 17.188 1 89.94 88 SER B O 1
ATOM 1594 N N . CYS B 1 89 ? -1.998 26.859 18.516 1 90.75 89 CYS B N 1
ATOM 1595 C CA . CYS B 1 89 ? -2.723 28.016 19.031 1 90.75 89 CYS B CA 1
ATOM 1596 C C . CYS B 1 89 ? -3.098 28.969 17.891 1 90.75 89 CYS B C 1
ATOM 1598 O O . CYS B 1 89 ? -4.238 29.422 17.812 1 90.75 89 CYS B O 1
ATOM 1600 N N . ILE B 1 90 ? -2.184 29.109 17.031 1 91.44 90 ILE B N 1
ATOM 1601 C CA . ILE B 1 90 ? -2.398 30.047 15.93 1 91.44 90 ILE B CA 1
ATOM 1602 C C . ILE B 1 90 ? -3.43 29.453 14.961 1 91.44 90 ILE B C 1
ATOM 1604 O O . ILE B 1 90 ? -4.289 30.188 14.453 1 91.44 90 ILE B O 1
ATOM 1608 N N . ARG B 1 91 ? -3.297 28.297 14.648 1 89.5 91 ARG B N 1
ATOM 1609 C CA . ARG B 1 91 ? -4.234 27.641 13.75 1 89.5 91 ARG B CA 1
ATOM 1610 C C . ARG B 1 91 ? -5.668 27.797 14.242 1 89.5 91 ARG B C 1
ATOM 1612 O O . ARG B 1 91 ? -6.574 28.062 13.445 1 89.5 91 ARG B O 1
ATOM 1619 N N . ARG B 1 92 ? -5.781 27.719 15.523 1 90.31 92 ARG B N 1
ATOM 1620 C CA . ARG B 1 92 ? -7.105 27.859 16.125 1 90.31 92 ARG B CA 1
ATOM 1621 C C . ARG B 1 92 ? -7.582 29.297 16.078 1 90.31 92 ARG B C 1
ATOM 1623 O O . ARG B 1 92 ? -8.758 29.562 15.82 1 90.31 92 ARG B O 1
ATOM 1630 N N . ALA B 1 93 ? -6.605 30.094 16.359 1 91.75 93 ALA B N 1
ATOM 1631 C CA . ALA B 1 93 ? -6.93 31.516 16.406 1 91.75 93 ALA B CA 1
ATOM 1632 C C . ALA B 1 93 ? -7.25 32.062 15.016 1 91.75 93 ALA B C 1
ATOM 1634 O O . ALA B 1 93 ? -8.117 32.906 14.859 1 91.75 93 ALA B O 1
ATOM 1635 N N . GLU B 1 94 ? -6.578 31.516 14.055 1 91.69 94 GLU B N 1
ATOM 1636 C CA . GLU B 1 94 ? -6.723 32 12.68 1 91.69 94 GLU B CA 1
ATOM 1637 C C . GLU B 1 94 ? -8.164 31.891 12.203 1 91.69 94 GLU B C 1
ATOM 1639 O O . GLU B 1 94 ? -8.656 32.75 11.453 1 91.69 94 GLU B O 1
ATOM 1644 N N . MET B 1 95 ? -8.766 30.891 12.555 1 87.31 95 MET B N 1
ATOM 1645 C CA . MET B 1 95 ? -10.141 30.625 12.141 1 87.31 95 MET B CA 1
ATOM 1646 C C . MET B 1 95 ? -11.086 31.719 12.633 1 87.31 95 MET B C 1
ATOM 1648 O O . MET B 1 95 ? -12.156 31.906 12.07 1 87.31 95 MET B O 1
ATOM 1652 N N . ARG B 1 96 ? -10.672 32.5 13.539 1 90.38 96 ARG B N 1
ATOM 1653 C CA . ARG B 1 96 ? -11.5 33.531 14.172 1 90.38 96 ARG B CA 1
ATOM 1654 C C . ARG B 1 96 ? -11.07 34.938 13.758 1 90.38 96 ARG B C 1
ATOM 1656 O O . ARG B 1 96 ? -11.711 35.906 14.117 1 90.38 96 ARG B O 1
ATOM 1663 N N . MET B 1 97 ? -10.016 34.906 13.078 1 89.12 97 MET B N 1
ATOM 1664 C CA . MET B 1 97 ? -9.453 36.156 12.656 1 89.12 97 MET B CA 1
ATOM 1665 C C . MET B 1 97 ? -9.961 36.562 11.273 1 89.12 97 MET B C 1
ATOM 1667 O O . MET B 1 97 ? -10.203 35.688 10.43 1 89.12 97 MET B O 1
ATOM 1671 N N . SER B 1 98 ? -10.18 37.812 11.102 1 90.38 98 SER B N 1
ATOM 1672 C CA . SER B 1 98 ? -10.445 38.312 9.766 1 90.38 98 SER B CA 1
ATOM 1673 C C . SER B 1 98 ? -9.211 38.25 8.883 1 90.38 98 SER B C 1
ATOM 1675 O O . SER B 1 98 ? -8.094 38.125 9.383 1 90.38 98 SER B O 1
ATOM 1677 N N . GLU B 1 99 ? -9.391 38.406 7.574 1 92.62 99 GLU B N 1
ATOM 1678 C CA . GLU B 1 99 ? -8.266 38.406 6.648 1 92.62 99 GLU B CA 1
ATOM 1679 C C . GLU B 1 99 ? -7.344 39.594 6.871 1 92.62 99 GLU B C 1
ATOM 1681 O O . GLU B 1 99 ? -6.125 39.469 6.742 1 92.62 99 GLU B O 1
ATOM 1686 N N . ARG B 1 100 ? -7.977 40.688 7.195 1 93.88 100 ARG B N 1
ATOM 1687 C CA . ARG B 1 100 ? -7.176 41.875 7.492 1 93.88 100 ARG B CA 1
ATOM 1688 C C . ARG B 1 100 ? -6.289 41.656 8.711 1 93.88 100 ARG B C 1
ATOM 1690 O O . ARG B 1 100 ? -5.098 41.969 8.68 1 93.88 100 ARG B O 1
ATOM 1697 N N . SER B 1 101 ? -6.859 41.031 9.711 1 91.88 101 SER B N 1
ATOM 1698 C CA . SER B 1 101 ? -6.105 40.781 10.938 1 91.88 101 SER B CA 1
ATOM 1699 C C . SER B 1 101 ? -4.961 39.812 10.68 1 91.88 101 SER B C 1
ATOM 1701 O O . SER B 1 101 ? -3.854 40 11.188 1 91.88 101 SER B O 1
ATOM 1703 N N . LYS B 1 102 ? -5.184 38.844 9.938 1 93.38 102 LYS B N 1
ATOM 1704 C CA . LYS B 1 102 ? -4.152 37.875 9.586 1 93.38 102 LYS B CA 1
ATOM 1705 C C . LYS B 1 102 ? -2.986 38.531 8.867 1 93.38 102 LYS B C 1
ATOM 1707 O O . LYS B 1 102 ? -1.826 38.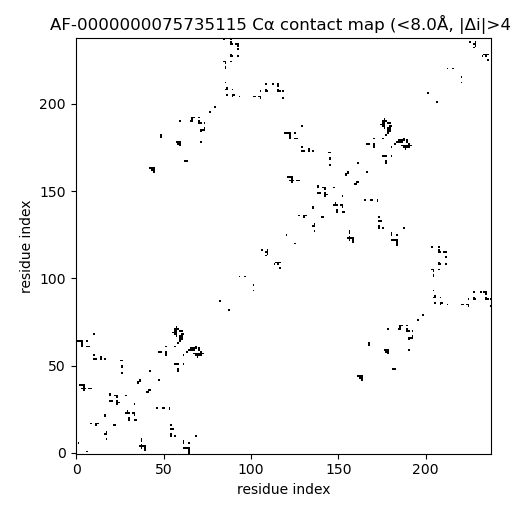344 9.227 1 93.38 102 LYS B O 1
ATOM 1712 N N . THR B 1 103 ? -3.316 39.344 7.906 1 92.88 103 THR B N 1
ATOM 1713 C CA . THR B 1 103 ? -2.289 40.031 7.117 1 92.88 103 THR B CA 1
ATOM 1714 C C . THR B 1 103 ? -1.441 40.938 8 1 92.88 103 THR B C 1
ATOM 1716 O O . THR B 1 103 ? -0.216 40.969 7.875 1 92.88 103 THR B O 1
ATOM 1719 N N . LEU B 1 104 ? -2.111 41.625 8.859 1 91 104 LEU B N 1
ATOM 1720 C CA . LEU B 1 104 ? -1.418 42.531 9.773 1 91 104 LEU B CA 1
ATOM 1721 C C . LEU B 1 104 ? -0.473 41.75 10.688 1 91 104 LEU B C 1
ATOM 1723 O O . LEU B 1 104 ? 0.654 42.188 10.938 1 91 104 LEU B O 1
ATOM 1727 N N . LEU B 1 105 ? -0.959 40.656 11.164 1 90.81 105 LEU B N 1
ATOM 1728 C CA . LEU B 1 105 ? -0.133 39.844 12.039 1 90.81 105 LEU B CA 1
ATOM 1729 C C . LEU B 1 105 ? 1.077 39.281 11.289 1 90.81 105 LEU B C 1
ATOM 1731 O O . LEU B 1 105 ? 2.193 39.281 11.812 1 90.81 105 LEU B O 1
ATOM 1735 N N . ILE B 1 106 ? 0.86 38.875 10.172 1 91.88 106 ILE B N 1
ATOM 1736 C CA . ILE B 1 106 ? 1.945 38.344 9.344 1 91.88 106 ILE B CA 1
ATOM 1737 C C . ILE B 1 106 ? 2.99 39.438 9.133 1 91.88 106 ILE B C 1
ATOM 1739 O O . ILE B 1 106 ? 4.191 39.219 9.289 1 91.88 106 ILE B O 1
ATOM 1743 N N . ASP B 1 107 ? 2.475 40.656 8.75 1 90.81 107 ASP B N 1
ATOM 1744 C CA . ASP B 1 107 ? 3.373 41.781 8.539 1 90.81 107 ASP B CA 1
ATOM 1745 C C . ASP B 1 107 ? 4.172 42.094 9.797 1 90.81 107 ASP B C 1
ATOM 1747 O O . ASP B 1 107 ? 5.371 42.375 9.727 1 90.81 107 ASP B O 1
ATOM 1751 N N . PHE B 1 108 ? 3.52 42.094 10.891 1 88.94 108 PHE B N 1
ATOM 1752 C CA . PHE B 1 108 ? 4.152 42.344 12.18 1 88.94 108 PHE B CA 1
ATOM 1753 C C . PHE B 1 108 ? 5.258 41.312 12.453 1 88.94 108 PHE B C 1
ATOM 1755 O O . PHE B 1 108 ? 6.395 41.688 12.742 1 88.94 108 PHE B O 1
ATOM 1762 N N . ILE B 1 109 ? 4.941 40.094 12.289 1 89.88 109 ILE B N 1
ATOM 1763 C CA . ILE B 1 109 ? 5.902 39.031 12.562 1 89.88 109 ILE B CA 1
ATOM 1764 C C . ILE B 1 109 ? 7.074 39.125 11.586 1 89.88 109 ILE B C 1
ATOM 1766 O O . ILE B 1 109 ? 8.234 39 11.977 1 89.88 109 ILE B O 1
ATOM 1770 N N . SER B 1 110 ? 6.777 39.406 10.414 1 89.56 110 SER B N 1
ATOM 1771 C CA . SER B 1 110 ? 7.809 39.531 9.391 1 89.56 110 SER B CA 1
ATOM 1772 C C . SER B 1 110 ? 8.75 40.688 9.703 1 89.56 110 SER B C 1
ATOM 1774 O O . SER B 1 110 ? 9.93 40.656 9.359 1 89.56 110 SER B O 1
ATOM 1776 N N . SER B 1 111 ? 8.195 41.719 10.297 1 89.19 111 SER B N 1
ATOM 1777 C CA . SER B 1 111 ? 9.023 42.844 10.68 1 89.19 111 SER B CA 1
ATOM 1778 C C . SER B 1 111 ? 9.992 42.469 11.797 1 89.19 111 SER B C 1
ATOM 1780 O O . SER B 1 111 ? 11.117 42.969 11.828 1 89.19 111 SER B O 1
ATOM 1782 N N . LEU B 1 112 ? 9.539 41.656 12.625 1 87.56 112 LEU B N 1
ATOM 1783 C CA . LEU B 1 112 ? 10.375 41.219 13.734 1 87.56 112 LEU B CA 1
ATOM 1784 C C . LEU B 1 112 ? 11.398 40.188 13.273 1 87.56 112 LEU B C 1
ATOM 1786 O O . LEU B 1 112 ? 12.523 40.125 13.781 1 87.56 112 LEU B O 1
ATOM 1790 N N . PHE B 1 113 ? 10.82 39.438 12.422 1 87.44 113 PHE B N 1
ATOM 1791 C CA . PHE B 1 113 ? 11.672 38.406 11.859 1 87.44 113 PHE B CA 1
ATOM 1792 C C . PHE B 1 113 ? 11.664 38.469 10.336 1 87.44 113 PHE B C 1
ATOM 1794 O O . PHE B 1 113 ? 10.938 37.719 9.688 1 87.44 113 PHE B O 1
ATOM 1801 N N . PRO B 1 114 ? 12.414 39.25 9.773 1 83.06 114 PRO B N 1
ATOM 1802 C CA . PRO B 1 114 ? 12.398 39.469 8.328 1 83.06 114 PRO B CA 1
ATOM 1803 C C . PRO B 1 114 ? 12.648 38.188 7.539 1 83.06 114 PRO B C 1
ATOM 1805 O O . PRO B 1 114 ? 12.203 38.062 6.398 1 83.06 114 PRO B O 1
ATOM 1808 N N . GLU B 1 115 ? 13.227 37.219 8.219 1 78.5 115 GLU B N 1
ATOM 1809 C CA . GLU B 1 115 ? 13.562 36 7.535 1 78.5 115 GLU B CA 1
ATOM 1810 C C . GLU B 1 115 ? 12.32 35.156 7.254 1 78.5 115 GLU B C 1
ATOM 1812 O O . GLU B 1 115 ? 12.352 34.25 6.422 1 78.5 115 GLU B O 1
ATOM 1817 N N . VAL B 1 116 ? 11.32 35.469 7.922 1 74.06 116 VAL B N 1
ATOM 1818 C CA . VAL B 1 116 ? 10.102 34.656 7.773 1 74.06 116 VAL B CA 1
ATOM 1819 C C . VAL B 1 116 ? 9.32 35.125 6.547 1 74.06 116 VAL B C 1
ATOM 1821 O O . VAL B 1 116 ? 8.453 34.406 6.047 1 74.06 116 VAL B O 1
ATOM 1824 N N . SER B 1 117 ? 9.414 36.406 6.082 1 68.38 117 SER B N 1
ATOM 1825 C CA . SER B 1 117 ? 8.656 37.062 5.016 1 68.38 117 SER B CA 1
ATOM 1826 C C . SER B 1 117 ? 8.906 36.375 3.67 1 68.38 117 SER B C 1
ATOM 1828 O O . SER B 1 117 ? 8.219 36.688 2.689 1 68.38 117 SER B O 1
ATOM 1830 N N . GLU B 1 118 ? 9.922 35.656 3.518 1 61.91 118 GLU B N 1
ATOM 1831 C CA . GLU B 1 118 ? 10.188 35.219 2.148 1 61.91 118 GLU B CA 1
ATOM 1832 C C . GLU B 1 118 ? 9.086 34.281 1.637 1 61.91 118 GLU B C 1
ATOM 1834 O O . GLU B 1 118 ? 9.25 33.625 0.614 1 61.91 118 GLU B O 1
ATOM 1839 N N . LEU B 1 119 ? 7.883 34.375 2.146 1 49.75 119 LEU B N 1
ATOM 1840 C CA . LEU B 1 119 ? 6.902 33.625 1.375 1 49.75 119 LEU B CA 1
ATOM 1841 C C . LEU B 1 119 ? 6.285 34.5 0.28 1 49.75 119 LEU B C 1
ATOM 1843 O O . LEU B 1 119 ? 6.066 35.688 0.479 1 49.75 119 LEU B O 1
#

Secondary structure (DSSP, 8-state):
---HHHHHHHHHHHTT---HHHHHHHHTS-HHHHHHHHTT----HHHHHHHHHHHT--HHHHHHS-S-TTTTS-----------HHHHHHHHHHTTS-HHHHHHHHHHHHHH-GGG---/---HHHHHHHHHHHTT---HHHHHHHHTS-HHHHHHHHTT----HHHHHHHHHHHT--HHHHHHS-S-TTTTS-----------HHHHHHHHHHTTS-HHHHHHHHHHHHHH-GGG---

pLDDT: mean 89.11, std 12.71, range [47.0, 98.0]

Solvent-accessible surface area (backbone atoms only — not comparable to full-atom values): 13121 Å² total; per-residue (Å²): 130,77,50,51,13,54,42,49,52,50,45,25,55,75,65,68,51,71,48,58,62,59,49,15,58,77,68,71,50,53,52,67,57,51,52,36,37,50,68,60,39,90,62,51,44,68,55,48,53,48,49,26,59,76,58,62,38,12,48,32,21,46,76,70,59,40,55,43,57,57,35,44,51,66,60,62,65,71,64,63,72,72,63,51,72,58,46,44,34,45,56,52,42,49,76,74,45,51,71,68,54,47,52,50,50,44,52,52,50,22,69,76,36,60,82,38,48,82,112,130,77,48,51,14,54,43,50,53,49,45,25,54,75,64,68,50,70,48,58,62,60,50,14,58,76,68,72,50,54,52,66,56,52,52,36,37,51,67,60,40,88,64,51,44,67,56,49,52,50,48,26,58,75,60,60,38,12,47,33,20,46,75,69,58,40,53,42,55,57,36,46,51,68,61,61,65,71,65,64,71,72,64,50,71,56,47,43,35,44,56,51,42,50,78,74,46,52,72,68,54,47,52,52,50,44,52,51,50,21,68,77,36,60,82,39,49,81,112

Sequence (238 aa):
MSSRGARMVEAMQLRGMTKQHALAFAMGVNESTVTRWKNNGPISVDHAVLLCSVLDISLDWFLTGRGRIDGHTTLPARAEPADSRLVSCIRRAEMRMSERSKTLLIDFISSLFPEVSELMSSRGARMVEAMQLRGMTKQHALAFAMGVNESTVTRWKNNGPISVDHAVLLCSVLDISLDWFLTGRGRIDGHTTLPARAEPADSRLVSCIRRAEMRMSERSKTLLIDFISSLFPEVSEL

Nearest PDB structures (foldseek):
  1r69-assembly1_A  TM=8.991E-01  e=2.161E-03  Phage 434
  1r63-assembly1_A  TM=8.789E-01  e=7.613E-03  Phage 434
  2cro-assembly1_A  TM=8.549E-01  e=1.137E-02  Phage 434
  3cro-assembly1_L  TM=8.604E-01  e=2.533E-02  Phage 434
  2fjr-assembly1_A  TM=6.730E-01  e=1.797E-02  Eganvirus ev186

Foldseek 3Di:
DDALLRVLCVLCVVQVNNDLVSLCVQLVHDSVVNVCVNVVHDDDPVSLVSSCVVSVFDSCCNHPVDDGRNRVPPPPVPPPPPPDPVRVVVVVVVVVDDPVRVVVVVVVVCVVPVVVPPD/DDALLRVLCVLCVVQVNNDLVSLCVQLVHDSVVNVCVNVVHDDDPVSLVSSCVVSVFDSCCNHPVDDGRNRVPPPPVPPPPPPDPVRVVVVVVVVVDDPVRVVVVVVVVCVVPVVVPPD

Radius of gyration: 25.84 Å; Cα contacts (8 Å, |Δi|>4): 274; chains: 2; bounding box: 46×66×45 Å

InterPro domains:
  IPR001387 Cro/C1-type, helix-turn-helix domain [PF01381] (10-62)
  IPR001387 Cro/C1-type, helix-turn-helix domain [PS50943] (8-62)
  IPR001387 Cro/C1-type, helix-turn-helix domain [SM00530] (7-62)
  IPR001387 Cro/C1-type, helix-turn-helix domain [cd00093] (5-62)
  IPR010982 Lambda repressor-like, DNA-binding domain superfamily [G3DSA:1.10.260.40] (3-69)
  IPR010982 Lambda repressor-like, DNA-binding domain superfamily [SSF47413] (4-65)